Protein AF-A0A848FJ87-F1 (afdb_monomer)

Mean predicted aligned error: 15.86 Å

pLDDT: mean 72.57, std 18.64, range [29.42, 95.0]

Structure (mmCIF, N/CA/C/O backbone):
data_AF-A0A848FJ87-F1
#
_entry.id   AF-A0A848FJ87-F1
#
loop_
_atom_site.group_PDB
_atom_site.id
_atom_site.type_symbol
_atom_site.label_atom_id
_atom_site.label_alt_id
_atom_site.label_comp_id
_atom_site.label_asym_id
_atom_site.label_entity_id
_atom_site.label_seq_id
_atom_site.pdbx_PDB_ins_code
_atom_site.Cartn_x
_atom_site.Cartn_y
_atom_site.Cartn_z
_atom_site.occupancy
_atom_site.B_iso_or_equiv
_atom_site.auth_seq_id
_atom_site.auth_comp_id
_atom_site.auth_asym_id
_atom_site.auth_atom_id
_atom_site.pdbx_PDB_model_num
ATOM 1 N N . MET A 1 1 ? -5.715 -26.876 -47.638 1.00 34.56 1 MET A N 1
ATOM 2 C CA . MET A 1 1 ? -4.625 -25.941 -47.987 1.00 34.56 1 MET A CA 1
ATOM 3 C C . MET A 1 1 ? -3.988 -25.550 -46.667 1.00 34.56 1 MET A C 1
ATOM 5 O O . MET A 1 1 ? -4.497 -24.682 -45.976 1.00 34.56 1 MET A O 1
ATOM 9 N N . GLU A 1 2 ? -3.011 -26.343 -46.241 1.00 29.42 2 GLU A N 1
ATOM 10 C CA . GLU A 1 2 ? -2.439 -26.348 -44.893 1.00 29.42 2 GLU A CA 1
ATOM 11 C C . GLU A 1 2 ? -0.991 -25.870 -45.025 1.00 29.42 2 GLU A C 1
ATOM 13 O O . GLU A 1 2 ? -0.183 -26.520 -45.686 1.00 29.42 2 GLU A O 1
ATOM 18 N N . PHE A 1 3 ? -0.690 -24.683 -44.500 1.00 34.97 3 PHE A N 1
ATOM 19 C CA . PHE A 1 3 ? 0.667 -24.145 -44.460 1.00 34.97 3 PHE A CA 1
ATOM 20 C C . PHE A 1 3 ? 1.284 -24.487 -43.104 1.00 34.97 3 PHE A C 1
ATOM 22 O O . PHE A 1 3 ? 0.957 -23.884 -42.085 1.00 34.97 3 PHE A O 1
ATOM 29 N N . ALA A 1 4 ? 2.178 -25.471 -43.111 1.00 39.09 4 ALA A N 1
ATOM 30 C CA . ALA A 1 4 ? 3.083 -25.763 -42.011 1.00 39.09 4 ALA A CA 1
ATOM 31 C C . ALA A 1 4 ? 4.218 -24.722 -41.955 1.00 39.09 4 ALA A C 1
ATOM 33 O O . ALA A 1 4 ? 4.768 -24.380 -43.004 1.00 39.09 4 ALA A O 1
ATOM 34 N N . PRO A 1 5 ? 4.682 -24.300 -40.767 1.00 42.28 5 PRO A N 1
ATOM 35 C CA . PRO A 1 5 ? 5.993 -23.695 -40.615 1.00 42.28 5 PRO A CA 1
ATOM 36 C C . PRO A 1 5 ? 6.969 -24.744 -40.058 1.00 42.28 5 PRO A C 1
ATOM 38 O O . PRO A 1 5 ? 7.101 -24.923 -38.851 1.00 42.28 5 PRO A O 1
ATOM 41 N N . GLN A 1 6 ? 7.682 -25.443 -40.947 1.00 49.50 6 GLN A N 1
ATOM 42 C CA . GLN A 1 6 ? 8.784 -26.362 -40.599 1.00 49.50 6 GLN A CA 1
ATOM 43 C C . GLN A 1 6 ? 10.121 -25.641 -40.321 1.00 49.50 6 GLN A C 1
ATOM 45 O O . GLN A 1 6 ? 11.197 -26.223 -40.438 1.00 49.50 6 GLN A O 1
ATOM 50 N N . THR A 1 7 ? 10.094 -24.371 -39.923 1.00 52.00 7 THR A N 1
ATOM 51 C CA . THR A 1 7 ? 11.304 -23.535 -39.821 1.00 52.00 7 THR A CA 1
ATOM 52 C C . THR A 1 7 ? 11.696 -23.189 -38.385 1.00 52.00 7 THR A C 1
ATOM 54 O O . THR A 1 7 ? 12.278 -22.141 -38.144 1.00 52.00 7 THR A O 1
ATOM 57 N N . SER A 1 8 ? 11.417 -24.067 -37.414 1.00 46.59 8 SER A N 1
ATOM 58 C CA . SER A 1 8 ? 11.848 -23.863 -36.016 1.00 46.59 8 SER A CA 1
ATOM 59 C C . SER A 1 8 ? 12.844 -24.909 -35.497 1.00 46.59 8 SER A C 1
ATOM 61 O O . SER A 1 8 ? 13.445 -24.708 -34.444 1.00 46.59 8 SER A O 1
ATOM 63 N N . ALA A 1 9 ? 13.074 -26.009 -36.220 1.00 43.69 9 ALA A N 1
ATOM 64 C CA . ALA A 1 9 ? 13.916 -27.106 -35.729 1.00 43.69 9 ALA A CA 1
ATOM 65 C C . ALA A 1 9 ? 15.425 -26.906 -35.979 1.00 43.69 9 ALA A C 1
ATOM 67 O O . ALA A 1 9 ? 16.248 -27.527 -35.309 1.00 43.69 9 ALA A O 1
ATOM 68 N N . ALA A 1 10 ? 15.805 -26.036 -36.922 1.00 42.28 10 ALA A N 1
ATOM 69 C CA . ALA A 1 10 ? 17.211 -25.789 -37.253 1.00 42.28 10 ALA A CA 1
ATOM 70 C C . ALA A 1 10 ? 17.876 -24.741 -36.340 1.00 42.28 10 ALA A C 1
ATOM 72 O O . ALA A 1 10 ? 19.083 -24.803 -36.131 1.00 42.28 10 ALA A O 1
ATOM 73 N N . TYR A 1 11 ? 17.103 -23.826 -35.742 1.00 42.16 11 TYR A N 1
ATOM 74 C CA . TYR A 1 11 ? 17.640 -22.810 -34.826 1.00 42.16 11 TYR A CA 1
ATOM 75 C C . TYR A 1 11 ? 17.946 -23.383 -33.430 1.00 42.16 11 TYR A C 1
ATOM 77 O O . TYR A 1 11 ? 18.907 -22.985 -32.781 1.00 42.16 11 TYR A O 1
ATOM 85 N N . ALA A 1 12 ? 17.183 -24.389 -32.991 1.00 42.12 12 ALA A N 1
ATOM 86 C CA . ALA A 1 12 ? 17.311 -24.973 -31.655 1.00 42.12 12 ALA A CA 1
ATOM 87 C C . ALA A 1 12 ? 18.534 -25.896 -31.476 1.00 42.12 12 ALA A C 1
ATOM 89 O O . ALA A 1 12 ? 18.942 -26.169 -30.351 1.00 42.12 12 ALA A O 1
ATOM 90 N N . ARG A 1 13 ? 19.153 -26.377 -32.564 1.00 42.00 13 ARG A N 1
ATOM 91 C CA . ARG A 1 13 ? 20.225 -27.388 -32.488 1.00 42.00 13 ARG A CA 1
ATOM 92 C C . ARG A 1 13 ? 21.635 -26.803 -32.290 1.00 42.00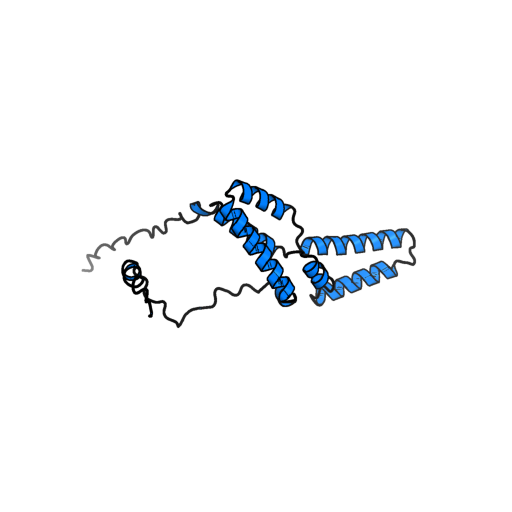 13 ARG A C 1
ATOM 94 O O . ARG A 1 13 ? 22.570 -27.560 -32.066 1.00 42.00 13 ARG A O 1
ATOM 101 N N . GLY A 1 14 ? 21.794 -25.477 -32.345 1.00 40.28 14 GLY A N 1
ATOM 102 C CA . GLY A 1 14 ? 23.080 -24.795 -32.128 1.00 40.28 14 GLY A CA 1
ATOM 103 C C . GLY A 1 14 ? 23.379 -24.406 -30.674 1.00 40.28 14 GLY A C 1
ATOM 104 O O . GLY A 1 14 ? 24.487 -23.970 -30.388 1.00 40.28 14 GLY A O 1
ATOM 105 N N . ILE A 1 15 ? 22.412 -24.551 -29.761 1.00 49.88 15 ILE A N 1
ATOM 106 C CA . ILE A 1 15 ? 22.464 -23.985 -28.398 1.00 49.88 15 ILE A CA 1
ATOM 107 C C . ILE A 1 15 ? 22.497 -25.027 -27.272 1.00 49.88 15 ILE A C 1
ATOM 109 O O . ILE A 1 15 ? 22.322 -24.666 -26.116 1.00 49.88 15 ILE A O 1
ATOM 113 N N . GLY A 1 16 ? 22.746 -26.307 -27.575 1.00 41.34 16 GLY A N 1
ATOM 114 C CA . GLY A 1 16 ? 23.029 -27.318 -26.543 1.00 41.34 16 GLY A CA 1
ATOM 115 C C . GLY A 1 16 ? 21.958 -27.467 -25.453 1.00 41.34 16 GLY A C 1
ATOM 116 O O . GLY A 1 16 ? 22.274 -27.893 -24.347 1.00 41.34 16 GLY A O 1
ATOM 117 N N . LEU A 1 17 ? 20.703 -27.108 -25.735 1.00 40.97 17 LEU A N 1
ATOM 118 C CA . LEU A 1 17 ? 19.589 -27.338 -24.824 1.00 40.97 17 LEU A CA 1
ATOM 119 C C . LEU A 1 17 ? 19.108 -28.774 -25.028 1.00 40.97 17 LEU A C 1
ATOM 121 O O . LEU A 1 17 ? 18.279 -29.046 -25.898 1.00 40.97 17 LEU A O 1
ATOM 125 N N . GLU A 1 18 ? 19.664 -29.701 -24.249 1.00 39.97 18 GLU A N 1
ATOM 126 C CA . GLU A 1 18 ? 18.996 -30.978 -24.018 1.00 39.97 18 GLU A CA 1
ATOM 127 C C . GLU A 1 18 ? 17.579 -30.703 -23.499 1.00 39.97 18 GLU A C 1
ATOM 129 O O . GLU A 1 18 ? 17.367 -29.834 -22.648 1.00 39.97 18 GLU A O 1
ATOM 134 N N . ALA A 1 19 ? 16.597 -31.415 -24.055 1.00 46.34 19 ALA A N 1
ATOM 135 C CA . ALA A 1 19 ? 15.215 -31.335 -23.607 1.00 46.34 19 ALA A CA 1
ATOM 136 C C . ALA A 1 19 ? 15.168 -31.604 -22.089 1.00 46.34 19 ALA A C 1
ATOM 138 O O . ALA A 1 19 ? 15.719 -32.619 -21.649 1.0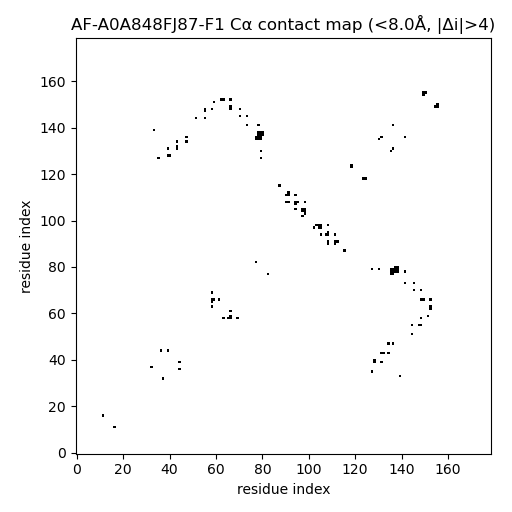0 46.34 19 ALA A O 1
ATOM 139 N N . PRO A 1 20 ? 14.554 -30.727 -21.272 1.00 43.00 20 PRO A N 1
ATOM 140 C CA . PRO A 1 20 ? 14.558 -30.923 -19.837 1.00 43.00 20 PRO A CA 1
ATOM 141 C C . PRO A 1 20 ? 13.761 -32.182 -19.503 1.00 43.00 20 PRO A C 1
ATOM 143 O O . PRO A 1 20 ? 12.586 -32.300 -19.846 1.00 43.00 20 PRO A O 1
ATOM 146 N N . ASN A 1 21 ? 14.432 -33.116 -18.832 1.00 40.22 21 ASN A N 1
ATOM 147 C CA . ASN A 1 21 ? 13.856 -34.308 -18.231 1.00 40.22 21 ASN A CA 1
ATOM 148 C C . ASN A 1 21 ? 12.598 -33.935 -17.421 1.00 40.22 21 ASN A C 1
ATOM 150 O O . ASN A 1 21 ? 12.671 -33.125 -16.495 1.00 40.22 21 ASN A O 1
ATOM 154 N N . GLU A 1 22 ? 11.449 -34.533 -17.747 1.00 46.59 22 GLU A N 1
ATOM 155 C CA . GLU A 1 22 ? 10.141 -34.252 -17.123 1.00 46.59 22 GLU A CA 1
ATOM 156 C C . GLU A 1 22 ? 10.030 -34.734 -15.660 1.00 46.59 22 GLU A C 1
ATOM 158 O O . GLU A 1 22 ? 8.968 -34.687 -15.041 1.00 46.59 22 GLU A O 1
ATOM 163 N N . GLN A 1 23 ? 11.134 -35.180 -15.066 1.00 43.19 23 GLN A N 1
ATOM 164 C CA . GLN A 1 23 ? 11.213 -35.682 -13.700 1.00 43.19 23 GLN A CA 1
ATOM 165 C C . GLN A 1 23 ? 12.166 -34.794 -12.903 1.00 43.19 23 GLN A C 1
ATOM 167 O O . GLN A 1 23 ? 13.341 -35.101 -12.726 1.00 43.19 23 GLN A O 1
ATOM 172 N N . GLY A 1 24 ? 11.655 -33.647 -12.455 1.00 36.44 24 GLY A N 1
ATOM 173 C CA . GLY A 1 24 ? 12.452 -32.706 -11.667 1.00 36.44 24 GLY A CA 1
ATOM 174 C C . GLY A 1 24 ? 11.991 -31.255 -11.671 1.00 36.44 24 GLY A C 1
ATOM 175 O O . GLY A 1 24 ? 12.713 -30.410 -11.147 1.00 36.44 24 GLY A O 1
ATOM 176 N N . VAL A 1 25 ? 10.799 -30.934 -12.193 1.00 41.53 25 VAL A N 1
ATOM 177 C CA . VAL A 1 25 ? 10.161 -29.649 -11.874 1.00 41.53 25 VAL A CA 1
ATOM 178 C C . VAL A 1 25 ? 9.700 -29.721 -10.420 1.00 41.53 25 VAL A C 1
ATOM 180 O O . VAL A 1 25 ? 8.530 -29.937 -10.114 1.00 41.53 25 VAL A O 1
ATOM 183 N N . HIS A 1 26 ? 10.646 -29.555 -9.494 1.00 39.16 26 HIS A N 1
ATOM 184 C CA . HIS A 1 26 ? 10.318 -28.999 -8.196 1.00 39.16 26 HIS A CA 1
ATOM 185 C C . HIS A 1 26 ? 9.606 -27.685 -8.506 1.00 39.16 26 HIS A C 1
ATOM 187 O O . HIS A 1 26 ? 10.234 -26.818 -9.123 1.00 39.16 26 HIS A O 1
ATOM 193 N N . PRO A 1 27 ? 8.304 -27.542 -8.189 1.00 42.16 27 PRO A N 1
ATOM 194 C CA . PRO A 1 27 ? 7.602 -26.301 -8.447 1.00 42.16 27 PRO A CA 1
ATOM 195 C C . PRO A 1 27 ? 8.440 -25.216 -7.797 1.00 42.16 27 PRO A C 1
ATOM 197 O O . PRO A 1 27 ? 8.692 -25.289 -6.590 1.00 42.16 27 PRO A O 1
ATOM 200 N N . ALA A 1 28 ? 8.947 -24.298 -8.628 1.00 45.41 28 ALA A N 1
ATOM 201 C CA . ALA A 1 28 ? 9.673 -23.119 -8.202 1.00 45.41 28 ALA A CA 1
ATOM 202 C C . ALA A 1 28 ? 9.001 -22.634 -6.926 1.00 45.41 28 ALA A C 1
ATOM 204 O O . ALA A 1 28 ? 7.800 -22.360 -6.941 1.00 45.41 28 ALA A O 1
ATOM 205 N N . GLN A 1 29 ? 9.757 -22.736 -5.832 1.00 35.69 29 GLN A N 1
ATOM 206 C CA . GLN A 1 29 ? 9.334 -22.573 -4.452 1.00 35.69 29 GLN A CA 1
ATOM 207 C C . GLN A 1 29 ? 8.031 -21.784 -4.370 1.00 35.69 29 GLN A C 1
ATOM 209 O O . GLN A 1 29 ? 8.011 -20.582 -4.637 1.00 35.69 29 GLN A O 1
ATOM 214 N N . THR A 1 30 ? 6.928 -22.459 -4.039 1.00 39.84 30 THR A N 1
ATOM 215 C CA . THR A 1 30 ? 5.657 -21.804 -3.733 1.00 39.84 30 THR A CA 1
ATOM 216 C C . THR A 1 30 ? 5.837 -21.022 -2.435 1.00 39.84 30 THR A C 1
ATOM 218 O O . THR A 1 30 ? 5.364 -21.434 -1.375 1.00 39.84 30 THR A O 1
ATOM 221 N N . LEU A 1 31 ? 6.566 -19.905 -2.502 1.00 46.72 31 LEU A N 1
ATOM 222 C CA . LEU A 1 31 ? 6.586 -18.878 -1.479 1.00 46.72 31 LEU A CA 1
ATOM 223 C C . LEU A 1 31 ? 5.118 -18.584 -1.173 1.00 46.72 31 LEU A C 1
ATOM 225 O O . LEU A 1 31 ? 4.356 -18.347 -2.117 1.00 46.72 31 LEU A O 1
ATOM 229 N N . PRO A 1 32 ? 4.687 -18.698 0.097 1.00 44.50 32 PRO A N 1
ATOM 230 C CA . PRO A 1 32 ? 3.283 -18.803 0.441 1.00 44.50 32 PRO A CA 1
ATOM 231 C C . PRO A 1 32 ? 2.509 -17.682 -0.241 1.00 44.50 32 PRO A C 1
ATOM 233 O O . PRO A 1 32 ? 2.713 -16.508 0.082 1.00 44.50 32 PRO A O 1
ATOM 236 N N . LEU A 1 33 ? 1.674 -18.057 -1.222 1.00 51.75 33 LEU A N 1
ATOM 237 C CA . LEU A 1 33 ? 0.756 -17.145 -1.893 1.00 51.75 33 LEU A CA 1
ATOM 238 C C . LEU A 1 33 ? 0.073 -16.329 -0.805 1.00 51.75 33 LEU A C 1
ATOM 240 O O . LEU A 1 33 ? -0.600 -16.908 0.055 1.00 51.75 33 LEU A O 1
ATOM 244 N N . ASP A 1 34 ? 0.347 -15.028 -0.855 1.00 63.78 34 ASP A N 1
ATOM 245 C CA . ASP A 1 34 ? -0.190 -13.951 -0.036 1.00 63.78 34 ASP A CA 1
ATOM 246 C C . ASP A 1 34 ? -1.559 -14.357 0.538 1.00 63.78 34 ASP A C 1
ATOM 248 O O . ASP A 1 34 ? -2.508 -14.578 -0.221 1.00 63.78 34 ASP A O 1
ATOM 252 N N . ARG A 1 35 ? -1.654 -14.578 1.860 1.00 67.62 35 ARG A N 1
ATOM 253 C CA . ARG A 1 35 ? -2.874 -15.096 2.521 1.00 67.62 35 ARG A CA 1
ATOM 254 C C . ARG A 1 35 ? -4.099 -14.272 2.106 1.00 67.62 35 ARG A C 1
ATOM 256 O O . ARG A 1 35 ? -5.173 -14.823 1.878 1.00 67.62 35 ARG A O 1
ATOM 263 N N . THR A 1 36 ? -3.896 -12.975 1.901 1.00 71.00 36 THR A N 1
ATOM 264 C CA . THR A 1 36 ? -4.878 -12.019 1.389 1.00 71.00 36 THR A CA 1
ATOM 265 C C . THR A 1 36 ? -5.368 -12.364 -0.018 1.00 71.00 36 THR A C 1
ATOM 267 O O . THR A 1 36 ? -6.576 -12.355 -0.262 1.00 71.00 36 THR A O 1
ATOM 270 N N . ARG A 1 37 ? -4.477 -12.739 -0.948 1.00 76.81 37 ARG A N 1
ATOM 271 C CA . ARG A 1 37 ? -4.867 -13.169 -2.304 1.00 76.81 37 ARG A CA 1
ATOM 272 C C . ARG A 1 37 ? -5.743 -14.420 -2.277 1.00 76.81 37 ARG A C 1
ATOM 274 O O . ARG A 1 37 ? -6.706 -14.478 -3.033 1.00 76.81 37 ARG A O 1
ATOM 281 N N . ARG A 1 38 ? -5.473 -15.383 -1.383 1.00 72.81 38 ARG A N 1
ATOM 282 C CA . ARG A 1 38 ? -6.283 -16.617 -1.249 1.00 72.81 38 ARG A CA 1
ATOM 283 C C . ARG A 1 38 ? -7.723 -16.348 -0.812 1.00 72.81 38 ARG A C 1
ATOM 285 O O . ARG A 1 38 ? -8.616 -17.108 -1.170 1.00 72.81 38 ARG A O 1
ATOM 292 N N . HIS A 1 39 ? -7.938 -15.275 -0.053 1.00 72.56 39 HIS A N 1
ATOM 293 C CA . HIS A 1 39 ? -9.257 -14.851 0.421 1.00 72.56 39 HIS A CA 1
ATOM 294 C C . HIS A 1 39 ? -9.863 -13.703 -0.404 1.00 72.56 39 HIS A C 1
ATOM 296 O O . HIS A 1 39 ? -10.937 -13.206 -0.069 1.00 72.56 39 HIS A O 1
ATOM 302 N N . THR A 1 40 ? -9.208 -13.286 -1.491 1.00 78.69 40 THR A N 1
ATOM 303 C CA . THR A 1 40 ? -9.742 -12.286 -2.421 1.00 78.69 40 THR A CA 1
ATOM 304 C C . THR A 1 40 ? -10.570 -12.984 -3.503 1.00 78.69 40 THR A C 1
ATOM 306 O O . THR A 1 40 ? -10.181 -14.029 -4.022 1.00 78.69 40 THR A O 1
ATOM 309 N N . ALA A 1 41 ? -11.720 -12.410 -3.865 1.00 83.25 41 ALA A N 1
ATOM 310 C CA . ALA A 1 41 ? -12.532 -12.918 -4.968 1.00 83.25 41 ALA A CA 1
ATOM 311 C C . ALA A 1 41 ? -11.723 -12.938 -6.278 1.00 83.25 41 ALA A C 1
ATOM 313 O O . ALA A 1 41 ? -11.033 -11.967 -6.593 1.00 83.25 41 ALA A O 1
ATOM 314 N N . ARG A 1 42 ? -11.841 -14.022 -7.060 1.00 83.50 42 ARG A N 1
ATOM 315 C CA . ARG A 1 42 ? -11.053 -14.226 -8.292 1.00 83.50 42 ARG A CA 1
ATOM 316 C C . ARG A 1 42 ? -11.163 -13.065 -9.275 1.00 83.50 42 ARG A C 1
ATOM 318 O O . ARG A 1 42 ? -10.162 -12.684 -9.859 1.00 83.50 42 ARG A O 1
ATOM 325 N N . GLU A 1 43 ? -12.350 -12.483 -9.407 1.00 85.38 43 GLU A N 1
ATOM 326 C CA . GLU A 1 43 ? -12.583 -11.359 -10.318 1.00 85.38 43 GLU A CA 1
ATOM 327 C C . GLU A 1 43 ? -11.797 -10.103 -9.924 1.00 85.38 43 GLU A C 1
ATOM 329 O O . GLU A 1 43 ? -11.210 -9.437 -10.770 1.00 85.38 43 GLU A O 1
ATOM 334 N N . VAL A 1 44 ? -11.718 -9.810 -8.624 1.00 85.19 44 VAL A N 1
ATOM 335 C CA . VAL A 1 44 ? -10.935 -8.675 -8.116 1.00 85.19 44 VAL A CA 1
ATOM 336 C C . VAL A 1 44 ? -9.446 -8.917 -8.346 1.00 85.19 44 VAL A C 1
ATOM 338 O O . VAL A 1 44 ? -8.731 -8.013 -8.765 1.00 85.19 44 VAL A O 1
ATOM 341 N N . LEU A 1 45 ? -8.985 -10.146 -8.104 1.00 86.38 45 LEU A N 1
ATOM 342 C CA . LEU A 1 45 ? -7.594 -10.521 -8.342 1.00 86.38 45 LEU A CA 1
ATOM 343 C C . LEU A 1 45 ? -7.222 -10.401 -9.824 1.00 86.38 45 LEU A C 1
ATOM 345 O O . LEU A 1 45 ? -6.194 -9.813 -10.139 1.00 86.38 45 LEU A O 1
ATOM 349 N N . ARG A 1 46 ? -8.086 -10.904 -10.713 1.00 86.62 46 ARG A N 1
ATOM 350 C CA . ARG A 1 46 ? -7.916 -10.816 -12.165 1.00 86.62 46 ARG A CA 1
ATOM 351 C C . ARG A 1 46 ? -7.769 -9.367 -12.610 1.00 86.62 46 ARG A C 1
ATOM 353 O O . ARG A 1 46 ? -6.823 -9.053 -13.316 1.00 86.62 46 ARG A O 1
ATOM 360 N N . ARG A 1 47 ? -8.648 -8.486 -12.130 1.00 88.69 47 ARG A N 1
ATOM 361 C CA . ARG A 1 47 ? -8.602 -7.059 -12.458 1.00 88.69 47 ARG A CA 1
ATOM 362 C C . ARG A 1 47 ? -7.288 -6.403 -12.018 1.00 88.69 47 ARG A C 1
ATOM 364 O O . ARG A 1 47 ? -6.655 -5.724 -12.812 1.00 88.69 47 ARG A O 1
ATOM 371 N N . ILE A 1 48 ? -6.840 -6.671 -10.788 1.00 88.19 48 ILE A N 1
ATOM 372 C CA . ILE A 1 48 ? -5.560 -6.156 -10.267 1.00 88.19 48 ILE A CA 1
ATOM 373 C C . ILE A 1 48 ? -4.378 -6.653 -11.109 1.00 88.19 48 ILE A C 1
ATOM 375 O O . ILE A 1 48 ? -3.457 -5.886 -11.397 1.00 88.19 48 ILE A O 1
ATOM 379 N N . ASP A 1 49 ? -4.380 -7.931 -11.488 1.00 88.69 49 ASP A N 1
ATOM 380 C CA . ASP A 1 49 ? -3.315 -8.512 -12.305 1.00 88.69 49 ASP A CA 1
ATOM 381 C C . ASP A 1 49 ? -3.326 -7.926 -13.734 1.00 88.69 49 ASP A C 1
ATOM 383 O O . ASP A 1 49 ? -2.272 -7.532 -14.232 1.00 88.69 49 ASP A O 1
ATOM 387 N N . GLU A 1 50 ? -4.499 -7.776 -14.358 1.00 90.88 50 GLU A N 1
ATOM 388 C CA . GLU A 1 50 ? -4.672 -7.137 -15.675 1.00 90.88 50 GLU A CA 1
ATOM 389 C C . GLU A 1 50 ? -4.190 -5.679 -15.676 1.00 90.88 50 GLU A C 1
ATOM 391 O O . GLU A 1 50 ? -3.413 -5.285 -16.551 1.00 90.88 50 GLU A O 1
ATOM 396 N N . ASP A 1 51 ? -4.573 -4.900 -14.662 1.00 89.38 51 ASP A N 1
ATOM 397 C CA . ASP A 1 51 ? -4.140 -3.509 -14.500 1.00 89.38 51 ASP A CA 1
ATOM 398 C C . ASP A 1 51 ? -2.612 -3.418 -14.350 1.00 89.38 51 ASP A C 1
ATOM 400 O O . ASP A 1 51 ? -1.967 -2.553 -14.952 1.00 89.38 51 ASP A O 1
ATOM 404 N N . THR A 1 52 ? -2.016 -4.353 -13.600 1.00 90.44 52 THR A N 1
ATOM 405 C CA . THR A 1 52 ? -0.560 -4.430 -13.401 1.00 90.44 52 THR A CA 1
ATOM 406 C C . THR A 1 52 ? 0.164 -4.733 -14.713 1.00 90.44 52 THR A C 1
ATOM 408 O O . THR A 1 52 ? 1.129 -4.053 -15.058 1.00 90.44 52 THR A O 1
ATOM 411 N N . VAL A 1 53 ? -0.301 -5.727 -15.475 1.00 92.12 53 VAL A N 1
ATOM 412 C CA . VAL A 1 53 ? 0.311 -6.100 -16.762 1.00 92.12 53 VAL A CA 1
ATOM 413 C C . VAL A 1 53 ? 0.185 -4.963 -17.775 1.00 92.12 53 VAL A C 1
ATOM 415 O O . VAL A 1 53 ? 1.157 -4.633 -18.453 1.00 92.12 53 VAL A O 1
ATOM 418 N N . SER A 1 54 ? -0.981 -4.317 -17.843 1.00 92.56 54 SER A N 1
ATOM 419 C CA . SER A 1 54 ? -1.201 -3.173 -18.730 1.00 92.56 54 SER A CA 1
ATOM 420 C C . SER A 1 54 ? -0.295 -1.989 -18.372 1.00 92.56 54 SER A C 1
ATOM 422 O O . SER A 1 54 ? 0.279 -1.361 -19.261 1.00 92.56 54 SER A O 1
ATOM 424 N N . SER A 1 55 ? -0.118 -1.707 -17.076 1.00 91.25 55 SER A N 1
ATOM 425 C CA . SER A 1 55 ? 0.825 -0.696 -16.578 1.00 91.25 55 SER A CA 1
ATOM 426 C C . SER A 1 55 ? 2.254 -0.975 -17.052 1.00 91.25 55 SER A C 1
ATOM 428 O O . SER A 1 55 ? 2.885 -0.107 -17.658 1.00 91.25 55 SER A O 1
ATOM 430 N N . LEU A 1 56 ? 2.732 -2.209 -16.866 1.00 93.12 56 LEU A N 1
ATOM 431 C CA . LEU A 1 56 ? 4.075 -2.622 -17.278 1.00 93.12 56 LEU A CA 1
ATOM 432 C C . LEU A 1 56 ? 4.291 -2.486 -18.789 1.00 93.12 56 LEU A C 1
ATOM 434 O O . LEU A 1 56 ? 5.315 -1.941 -19.197 1.00 93.12 56 LEU A O 1
ATOM 438 N N . ALA A 1 57 ? 3.332 -2.930 -19.608 1.00 92.50 57 ALA A N 1
ATOM 439 C CA . ALA A 1 57 ? 3.418 -2.828 -21.065 1.00 92.50 57 ALA A CA 1
ATOM 440 C C . ALA A 1 57 ? 3.530 -1.365 -21.525 1.00 92.50 57 ALA A C 1
ATOM 442 O O . ALA A 1 57 ? 4.450 -1.017 -22.263 1.00 92.50 57 ALA A O 1
ATOM 443 N N . ARG A 1 58 ? 2.668 -0.479 -21.000 1.00 92.81 58 ARG A N 1
ATOM 444 C CA . ARG A 1 58 ? 2.723 0.960 -21.315 1.00 92.81 58 ARG A CA 1
ATOM 445 C C . ARG A 1 58 ? 4.053 1.592 -20.908 1.00 92.81 58 ARG A C 1
ATOM 447 O O . ARG A 1 58 ? 4.599 2.401 -21.651 1.00 92.81 58 ARG A O 1
ATOM 454 N N . CYS A 1 59 ? 4.581 1.247 -19.733 1.00 93.25 59 CYS A N 1
ATOM 455 C CA . CYS A 1 59 ? 5.864 1.777 -19.274 1.00 93.25 59 CYS A CA 1
ATOM 456 C C . CYS A 1 59 ? 7.045 1.248 -20.099 1.00 93.25 59 CYS A C 1
ATOM 458 O O . CYS A 1 59 ? 7.978 2.007 -20.355 1.00 93.25 59 CYS A O 1
ATOM 460 N N . ALA A 1 60 ? 7.006 -0.016 -20.532 1.00 91.38 60 ALA A N 1
ATOM 461 C CA . ALA A 1 60 ? 8.028 -0.594 -21.402 1.00 91.38 60 ALA A CA 1
ATOM 462 C C . ALA A 1 60 ? 8.079 0.114 -22.767 1.00 91.38 60 ALA A C 1
ATOM 464 O O . ALA A 1 60 ? 9.163 0.435 -23.246 1.00 91.38 60 ALA A O 1
ATOM 465 N N . GLU A 1 61 ? 6.918 0.416 -23.355 1.00 93.38 61 GLU A N 1
ATOM 466 C CA . GLU A 1 61 ? 6.811 1.140 -24.629 1.00 93.38 61 GLU A CA 1
ATOM 467 C C . GLU A 1 61 ? 7.227 2.615 -24.510 1.00 93.38 61 GLU A C 1
ATOM 469 O O . GLU A 1 61 ? 7.903 3.147 -25.388 1.00 93.38 61 GLU A O 1
ATOM 474 N N . ALA A 1 62 ? 6.850 3.283 -23.415 1.00 92.94 62 ALA A N 1
ATOM 475 C CA . ALA A 1 62 ? 7.124 4.706 -23.200 1.00 92.94 62 ALA A CA 1
ATOM 476 C C . ALA A 1 62 ? 8.555 5.008 -22.699 1.00 92.94 62 ALA A C 1
ATOM 478 O O . ALA A 1 62 ? 8.987 6.163 -22.705 1.00 92.94 62 ALA A O 1
ATOM 479 N N . GLY A 1 63 ? 9.301 3.988 -22.267 1.00 92.19 63 GLY A N 1
ATOM 480 C CA . GLY A 1 63 ? 10.723 4.080 -21.943 1.00 92.19 63 GLY A CA 1
ATOM 481 C C . GLY A 1 63 ? 11.071 4.538 -20.511 1.00 92.19 63 GLY A C 1
ATOM 482 O O . GLY A 1 63 ? 10.206 4.677 -19.639 1.00 92.19 63 GLY A O 1
ATOM 483 N N . PRO A 1 64 ? 12.370 4.787 -20.228 1.00 91.94 64 PRO A N 1
ATOM 484 C CA . PRO A 1 64 ? 12.900 4.927 -18.861 1.00 91.94 64 PRO A CA 1
ATOM 485 C C . PRO A 1 64 ? 12.318 6.080 -18.031 1.00 91.94 64 PRO A C 1
ATOM 487 O O . PRO A 1 64 ? 12.217 5.980 -16.802 1.00 91.94 64 PRO A O 1
ATOM 490 N N . ALA A 1 65 ? 11.926 7.178 -18.682 1.00 92.50 65 ALA A N 1
ATOM 491 C CA . ALA A 1 65 ? 11.307 8.321 -18.013 1.00 92.50 65 ALA A CA 1
ATOM 492 C C . ALA A 1 65 ? 9.912 7.965 -17.473 1.00 92.50 65 ALA A C 1
ATOM 494 O O . ALA A 1 65 ? 9.603 8.268 -16.320 1.00 92.50 65 ALA A O 1
ATOM 495 N N . ALA A 1 66 ? 9.107 7.248 -18.266 1.00 93.31 66 ALA A N 1
ATOM 496 C CA . ALA A 1 66 ? 7.792 6.768 -17.851 1.00 93.31 66 ALA A CA 1
ATOM 497 C C . ALA A 1 66 ? 7.899 5.743 -16.715 1.00 93.31 66 ALA A C 1
ATOM 499 O O . ALA A 1 66 ? 7.144 5.815 -15.746 1.00 93.31 66 ALA A O 1
ATOM 500 N N . ILE A 1 67 ? 8.890 4.846 -16.783 1.00 93.12 67 ILE A N 1
ATOM 501 C CA . ILE A 1 67 ? 9.189 3.905 -15.695 1.00 93.12 67 ILE A CA 1
ATOM 502 C C . ILE A 1 67 ? 9.521 4.655 -14.396 1.00 93.12 67 ILE A C 1
ATOM 504 O O . ILE A 1 67 ? 9.013 4.313 -13.330 1.00 93.12 67 ILE A O 1
ATOM 508 N N . THR A 1 68 ? 10.344 5.701 -14.471 1.00 93.56 68 THR A N 1
ATOM 509 C CA . THR A 1 68 ? 10.743 6.485 -13.291 1.00 93.56 68 THR A CA 1
ATOM 510 C C . THR A 1 68 ? 9.565 7.246 -12.682 1.00 93.56 68 THR A C 1
ATOM 512 O O . THR A 1 68 ? 9.415 7.254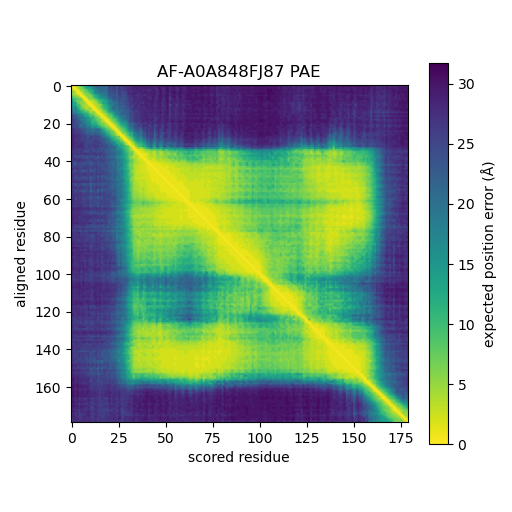 -11.461 1.00 93.56 68 THR A O 1
ATOM 515 N N . ALA A 1 69 ? 8.693 7.827 -13.511 1.00 94.62 69 ALA A N 1
ATOM 516 C CA . ALA A 1 69 ? 7.460 8.456 -13.042 1.00 94.62 69 ALA A CA 1
ATOM 517 C C . ALA A 1 69 ? 6.551 7.443 -12.330 1.00 94.62 69 ALA A C 1
ATOM 519 O O . ALA A 1 69 ? 6.128 7.687 -11.199 1.00 94.62 69 ALA A O 1
ATOM 520 N N . ARG A 1 70 ? 6.340 6.270 -12.942 1.00 95.00 70 ARG A N 1
ATOM 521 C CA . ARG A 1 70 ? 5.520 5.199 -12.369 1.00 95.00 70 ARG A CA 1
ATOM 522 C C . ARG A 1 70 ? 6.085 4.685 -11.045 1.00 95.00 70 ARG A C 1
ATOM 524 O O . ARG A 1 70 ? 5.332 4.510 -10.096 1.00 95.00 70 ARG A O 1
ATOM 531 N N . LEU A 1 71 ? 7.403 4.515 -10.925 1.00 94.00 71 LEU A N 1
ATOM 532 C CA . LEU A 1 71 ? 8.040 4.150 -9.653 1.00 94.00 71 LEU A CA 1
ATOM 533 C C . LEU A 1 71 ? 7.725 5.157 -8.533 1.00 94.00 71 LEU A C 1
ATOM 535 O O . LEU A 1 71 ? 7.450 4.737 -7.410 1.00 94.00 71 LEU A O 1
ATOM 539 N N . GLY A 1 72 ? 7.696 6.456 -8.852 1.00 94.31 72 GLY A N 1
ATOM 540 C CA . GLY A 1 72 ? 7.301 7.505 -7.909 1.00 94.31 72 GLY A CA 1
ATOM 541 C C . GLY A 1 72 ? 5.800 7.538 -7.592 1.00 94.31 72 GLY A C 1
ATOM 542 O O . GLY A 1 72 ? 5.408 8.033 -6.535 1.00 94.31 72 GLY A O 1
ATOM 543 N N . GLU A 1 73 ? 4.938 7.024 -8.472 1.00 93.56 73 GLU A N 1
ATOM 544 C CA . GLU A 1 73 ? 3.526 6.770 -8.147 1.00 93.56 73 GLU A CA 1
ATOM 545 C C . GLU A 1 73 ? 3.399 5.603 -7.167 1.00 93.56 73 GLU A C 1
ATOM 547 O O . GLU A 1 73 ? 2.705 5.740 -6.161 1.00 93.56 73 GLU A O 1
ATOM 552 N N . LEU A 1 74 ? 4.129 4.503 -7.401 1.00 92.62 74 LEU A N 1
ATOM 553 C CA . LEU A 1 74 ? 4.152 3.341 -6.504 1.00 92.62 74 LEU A CA 1
ATOM 554 C C . LEU A 1 74 ? 4.627 3.703 -5.088 1.00 92.62 74 LEU A C 1
ATOM 556 O O . LEU A 1 74 ? 4.182 3.092 -4.126 1.00 92.62 74 LEU A O 1
ATOM 560 N N . ASP A 1 75 ? 5.511 4.693 -4.939 1.00 89.44 75 ASP A N 1
ATOM 561 C CA . ASP A 1 75 ? 5.959 5.181 -3.623 1.00 89.44 75 ASP A CA 1
ATOM 562 C C . ASP A 1 75 ? 4.871 5.921 -2.834 1.00 89.44 75 ASP A C 1
ATOM 564 O O . ASP A 1 75 ? 4.958 6.036 -1.611 1.00 89.44 75 ASP A O 1
ATOM 568 N N . ARG A 1 76 ? 3.854 6.440 -3.527 1.00 90.19 76 ARG A N 1
ATOM 569 C CA . ARG A 1 76 ? 2.714 7.144 -2.924 1.00 90.19 76 ARG A CA 1
ATOM 570 C C . ARG A 1 76 ? 1.469 6.272 -2.831 1.00 90.19 76 ARG A C 1
ATOM 572 O O . ARG A 1 76 ? 0.507 6.665 -2.172 1.00 90.19 76 ARG A O 1
ATOM 579 N N . GLU A 1 77 ? 1.465 5.129 -3.508 1.00 91.25 77 GLU A N 1
ATOM 580 C CA . GLU A 1 77 ? 0.365 4.179 -3.471 1.00 91.25 77 GLU A CA 1
ATOM 581 C C . GLU A 1 77 ? 0.241 3.595 -2.062 1.00 91.25 77 GLU A C 1
ATOM 583 O O . GLU A 1 77 ? 1.221 3.195 -1.433 1.00 91.25 77 GLU A O 1
ATOM 588 N N . TRP A 1 78 ? -0.982 3.584 -1.541 1.00 87.75 78 TRP A N 1
ATOM 589 C CA . TRP A 1 78 ? -1.251 3.024 -0.226 1.00 87.75 78 TRP A CA 1
ATOM 590 C C . TRP A 1 78 ? -1.431 1.520 -0.351 1.00 87.75 78 TRP A C 1
ATOM 592 O O . TRP A 1 78 ? -2.344 1.048 -1.031 1.00 87.75 78 TRP A O 1
ATOM 602 N N . ASP A 1 79 ? -0.574 0.770 0.332 1.00 88.38 79 ASP A N 1
ATOM 603 C CA . ASP A 1 79 ? -0.758 -0.660 0.494 1.00 88.38 79 ASP A CA 1
ATOM 604 C C . ASP A 1 79 ? -1.790 -0.975 1.587 1.00 88.38 79 ASP A C 1
ATOM 606 O O . ASP A 1 79 ? -2.176 -0.143 2.415 1.00 88.38 79 ASP A O 1
ATOM 610 N N . THR A 1 80 ? -2.255 -2.220 1.574 1.00 85.06 80 THR A N 1
ATOM 611 C CA . THR A 1 80 ? -3.304 -2.667 2.491 1.00 85.06 80 THR A CA 1
ATOM 612 C C . THR A 1 80 ? -2.873 -2.655 3.962 1.00 85.06 80 THR A C 1
ATOM 614 O O . THR A 1 80 ? -3.722 -2.427 4.823 1.00 85.06 80 THR A O 1
ATOM 617 N N . ASP A 1 81 ? -1.588 -2.852 4.264 1.00 83.06 81 ASP A N 1
ATOM 618 C CA . ASP A 1 81 ? -1.097 -2.886 5.644 1.00 83.06 81 ASP A CA 1
ATOM 619 C C . ASP A 1 81 ? -1.128 -1.471 6.248 1.00 83.06 81 ASP A C 1
ATOM 621 O O . ASP A 1 81 ? -1.570 -1.289 7.382 1.00 83.06 81 ASP A O 1
ATOM 625 N N . ARG A 1 82 ? -0.787 -0.442 5.458 1.00 83.50 82 ARG A N 1
ATOM 626 C CA . ARG A 1 82 ? -0.862 0.967 5.893 1.00 83.50 82 ARG A CA 1
ATOM 627 C C . ARG A 1 82 ? -2.284 1.465 6.116 1.00 83.50 82 ARG A C 1
ATOM 629 O O . ARG A 1 82 ? -2.535 2.198 7.071 1.00 83.50 82 ARG A O 1
ATOM 636 N N . VAL A 1 83 ? -3.228 1.070 5.259 1.00 85.06 83 VAL A N 1
ATOM 637 C CA . VAL A 1 83 ? -4.656 1.394 5.458 1.00 85.06 83 VAL A CA 1
ATOM 638 C C . VAL A 1 83 ? -5.163 0.787 6.767 1.00 85.06 83 VAL A C 1
ATOM 640 O O . VAL A 1 83 ? -5.941 1.409 7.489 1.00 85.06 83 VAL A O 1
ATOM 643 N N . LEU A 1 84 ? -4.699 -0.418 7.083 1.00 81.88 84 LEU A N 1
ATOM 644 C CA . LEU A 1 84 ? -5.118 -1.152 8.264 1.00 81.88 84 LEU A CA 1
ATOM 645 C C . LEU A 1 84 ? -4.541 -0.584 9.560 1.00 81.88 84 LEU A C 1
ATOM 647 O O . LEU A 1 84 ? -5.252 -0.468 10.554 1.00 81.88 84 LEU A O 1
ATOM 651 N N . GLU A 1 85 ? -3.275 -0.178 9.540 1.00 82.88 85 GLU A N 1
ATOM 652 C CA . GLU A 1 85 ? -2.657 0.530 10.659 1.00 82.88 85 GLU A CA 1
ATOM 653 C C . GLU A 1 85 ? -3.373 1.859 10.941 1.00 82.88 85 GLU A C 1
ATOM 655 O O . GLU A 1 85 ? -3.679 2.173 12.094 1.00 82.88 85 GLU A O 1
ATOM 660 N N . LEU A 1 86 ? -3.709 2.613 9.886 1.00 85.81 86 LEU A N 1
ATOM 661 C CA . LEU A 1 86 ? -4.442 3.871 10.016 1.00 85.81 86 LEU A CA 1
ATOM 662 C C . LEU A 1 86 ? -5.833 3.663 10.621 1.00 85.81 86 LEU A C 1
ATOM 664 O O . LEU A 1 86 ? -6.262 4.465 11.453 1.00 85.81 86 LEU A O 1
ATOM 668 N N . GLU A 1 87 ? -6.540 2.608 10.221 1.00 84.25 87 GLU A N 1
ATOM 669 C CA . GLU A 1 87 ? -7.853 2.274 10.772 1.00 84.25 87 GLU A CA 1
ATOM 670 C C . GLU A 1 87 ? -7.770 1.976 12.274 1.00 84.25 87 GLU A C 1
ATOM 672 O O . GLU A 1 87 ? -8.487 2.605 13.060 1.00 84.25 87 GLU A O 1
ATOM 677 N N . ALA A 1 88 ? -6.817 1.134 12.683 1.00 81.50 88 ALA A N 1
ATOM 678 C CA . ALA A 1 88 ? -6.614 0.786 14.084 1.00 81.50 88 ALA A CA 1
ATOM 679 C C . ALA A 1 88 ? -6.235 2.017 14.927 1.00 81.50 88 ALA A C 1
ATOM 681 O O . ALA A 1 88 ? -6.803 2.244 16.000 1.00 81.50 88 ALA A O 1
ATOM 682 N N . ALA A 1 89 ? -5.320 2.854 14.425 1.00 85.12 89 ALA A N 1
ATOM 683 C CA . ALA A 1 89 ? -4.924 4.095 15.086 1.00 85.12 89 ALA A CA 1
ATOM 684 C C . ALA A 1 89 ? -6.101 5.080 15.204 1.00 85.12 89 ALA A C 1
ATOM 686 O O . ALA A 1 89 ? -6.313 5.666 16.267 1.00 85.12 89 ALA A O 1
ATOM 687 N N . SER A 1 90 ? -6.907 5.220 14.147 1.00 84.50 90 SER A N 1
ATOM 688 C CA . SER A 1 90 ? -8.088 6.094 14.133 1.00 84.50 90 SER A CA 1
ATOM 689 C C . SER A 1 90 ? -9.140 5.638 15.141 1.00 84.50 90 SER A C 1
ATOM 691 O O . SER A 1 90 ? -9.676 6.455 15.889 1.00 84.50 90 SER A O 1
ATOM 693 N N . MET A 1 91 ? -9.410 4.332 15.206 1.00 81.19 91 MET A N 1
ATOM 694 C CA . MET A 1 91 ? -10.328 3.753 16.186 1.00 81.19 91 MET A CA 1
ATOM 695 C C . MET A 1 91 ? -9.830 3.933 17.624 1.00 81.19 91 MET A C 1
ATOM 697 O O . MET A 1 91 ? -10.616 4.289 18.505 1.00 81.19 91 MET A O 1
ATOM 701 N N . GLY A 1 92 ? -8.528 3.746 17.864 1.00 81.81 92 GLY A N 1
ATOM 702 C CA . GLY A 1 92 ? -7.905 4.002 19.162 1.00 81.81 92 GLY A CA 1
ATOM 703 C C . GLY A 1 92 ? -8.031 5.467 19.591 1.00 81.81 92 GLY A C 1
ATOM 704 O O . GLY A 1 92 ? -8.509 5.749 20.691 1.00 81.81 92 GLY A O 1
ATOM 705 N N . LEU A 1 93 ? -7.678 6.405 18.706 1.00 83.81 93 LEU A N 1
ATOM 706 C CA . LEU A 1 93 ? -7.797 7.846 18.957 1.00 83.81 93 LEU A CA 1
ATOM 707 C C . LEU A 1 93 ? -9.246 8.268 19.209 1.00 83.81 93 LEU A C 1
ATOM 709 O O . LEU A 1 93 ? -9.509 9.025 20.143 1.00 83.81 93 LEU A O 1
ATOM 713 N N . LEU A 1 94 ? -10.192 7.745 18.425 1.00 83.81 94 LEU A N 1
ATOM 714 C CA . LEU A 1 94 ? -11.617 7.999 18.623 1.00 83.81 94 LEU A CA 1
ATOM 715 C C . LEU A 1 94 ? -12.085 7.485 19.989 1.00 83.81 94 LEU A C 1
ATOM 717 O O . LEU A 1 94 ? -12.809 8.183 20.697 1.00 83.81 94 LEU A O 1
ATOM 721 N N . GLY A 1 95 ? -11.632 6.296 20.385 1.00 80.75 95 GLY A N 1
ATOM 722 C CA . GLY A 1 95 ? -11.899 5.723 21.699 1.00 80.75 95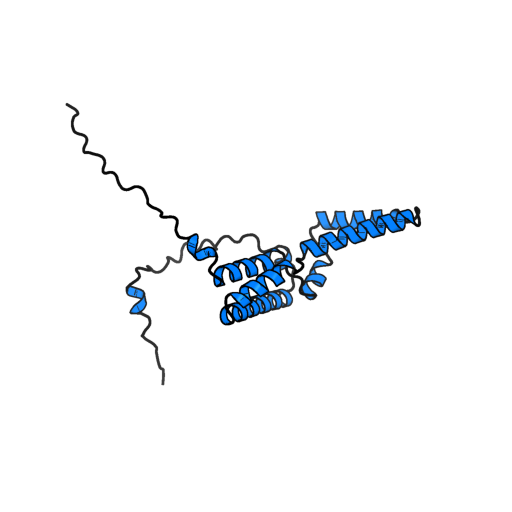 GLY A CA 1
ATOM 723 C C . GLY A 1 95 ? -11.394 6.601 22.848 1.00 80.75 95 GLY A C 1
ATOM 724 O O . GLY A 1 95 ? -12.137 6.855 23.798 1.00 80.75 95 GLY A O 1
ATOM 725 N N . VA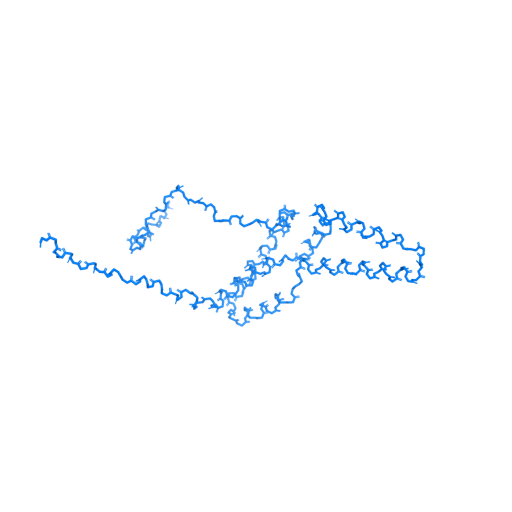L A 1 96 ? -10.166 7.118 22.741 1.00 82.31 96 VAL A N 1
ATOM 726 C CA . VAL A 1 96 ? -9.572 8.033 23.731 1.00 82.31 96 VAL A CA 1
ATOM 727 C C . VAL A 1 96 ? -10.320 9.366 23.778 1.00 82.31 96 VAL A C 1
ATOM 729 O O . VAL A 1 96 ? -10.695 9.815 24.860 1.00 82.31 96 VAL A O 1
ATOM 732 N N . ALA A 1 97 ? -10.592 9.980 22.624 1.00 84.44 97 ALA A N 1
ATOM 733 C CA . ALA A 1 97 ? -11.322 11.244 22.541 1.00 84.44 97 ALA A CA 1
ATOM 734 C C . ALA A 1 97 ? -12.726 11.128 23.154 1.00 84.44 97 ALA A C 1
ATOM 736 O O . ALA A 1 97 ? -13.177 12.007 23.893 1.00 84.44 97 ALA A O 1
ATOM 737 N N . LEU A 1 98 ? -13.407 10.008 22.900 1.00 80.81 98 LEU A N 1
ATOM 738 C CA . LEU A 1 98 ? -14.740 9.761 23.427 1.00 80.81 98 LEU A CA 1
ATOM 739 C C . LEU A 1 98 ? -14.732 9.499 24.939 1.00 80.81 98 LEU A C 1
ATOM 741 O O . LEU A 1 98 ? -15.609 10.001 25.645 1.00 80.81 98 LEU A O 1
ATOM 745 N N . ALA A 1 99 ? -13.735 8.769 25.447 1.00 79.62 99 ALA A N 1
ATOM 746 C CA . ALA A 1 99 ? -13.539 8.565 26.882 1.00 79.62 99 ALA A CA 1
ATOM 747 C C . ALA A 1 99 ? -13.209 9.877 27.613 1.00 79.62 99 ALA A C 1
ATOM 749 O O . ALA A 1 99 ? -13.713 10.101 28.714 1.00 79.62 99 ALA A O 1
ATOM 750 N N . ALA A 1 100 ? -12.426 10.760 26.984 1.00 82.94 100 ALA A N 1
ATOM 751 C CA . ALA A 1 100 ? -12.123 12.089 27.508 1.00 82.94 100 ALA A CA 1
ATOM 752 C C . ALA A 1 100 ? -13.371 12.986 27.569 1.00 82.94 100 ALA A C 1
ATOM 754 O O . ALA A 1 100 ? -13.549 13.721 28.538 1.00 82.94 100 ALA A O 1
ATOM 755 N N . TRP A 1 101 ? -14.268 12.902 26.577 1.00 84.00 101 TRP A N 1
ATOM 756 C CA . TRP A 1 101 ? -15.524 13.661 26.592 1.00 84.00 101 TRP A CA 1
ATOM 757 C C . TRP A 1 101 ? -16.520 13.083 27.604 1.00 84.00 101 TRP A C 1
ATOM 759 O O . TRP A 1 101 ? -17.108 13.809 28.407 1.00 84.00 101 TRP A O 1
ATOM 769 N N . LYS A 1 102 ? -16.739 11.766 27.589 1.00 85.06 102 LYS A N 1
ATOM 770 C CA . LYS A 1 102 ? -17.656 11.103 28.519 1.00 85.06 102 LYS A CA 1
ATOM 771 C C . LYS A 1 102 ? -17.003 9.842 29.082 1.00 85.06 102 LYS A C 1
ATOM 773 O O . LYS A 1 102 ? -17.056 8.805 28.426 1.00 85.06 102 LYS A O 1
ATOM 778 N N . PRO A 1 103 ? -16.519 9.853 30.339 1.00 75.06 103 PRO A N 1
ATOM 779 C CA . PRO A 1 103 ? -15.829 8.699 30.925 1.00 75.06 103 PRO A CA 1
ATOM 780 C C . PRO A 1 103 ? -16.718 7.449 31.028 1.00 75.06 103 PRO A C 1
ATOM 782 O O . PRO A 1 103 ? -16.224 6.328 31.032 1.00 75.06 103 PRO A O 1
ATOM 785 N N . ARG A 1 104 ? -18.051 7.604 31.017 1.00 78.44 104 ARG A N 1
ATOM 786 C CA . ARG A 1 104 ? -19.003 6.477 30.932 1.00 78.44 104 ARG A CA 1
ATOM 787 C C . ARG A 1 104 ? -18.946 5.717 29.600 1.00 78.44 104 ARG A C 1
ATOM 789 O O . ARG A 1 104 ? -19.445 4.602 29.524 1.00 78.44 104 ARG A O 1
ATOM 796 N N . LEU A 1 105 ? -18.350 6.304 28.563 1.00 73.88 105 LEU A N 1
ATOM 797 C CA . LEU A 1 105 ? -18.172 5.690 27.249 1.00 73.88 105 LEU A CA 1
ATOM 798 C C . LEU A 1 105 ? -16.875 4.878 27.145 1.00 73.88 105 LEU A C 1
ATOM 800 O O . LEU A 1 105 ? -16.598 4.372 26.067 1.00 73.88 105 LEU A O 1
ATOM 804 N N . LEU A 1 106 ? -16.129 4.676 28.245 1.00 70.75 106 LEU A N 1
ATOM 805 C CA . LEU A 1 106 ? -14.951 3.791 28.310 1.00 70.75 106 LEU A CA 1
ATOM 806 C C . LEU A 1 106 ? -15.238 2.342 27.878 1.00 70.75 106 LEU A C 1
ATOM 808 O O . LEU A 1 106 ? -14.330 1.640 27.437 1.00 70.75 106 LEU A O 1
ATOM 812 N N . ALA A 1 107 ? -16.497 1.900 27.940 1.00 73.88 107 ALA A N 1
ATOM 813 C CA . ALA A 1 107 ? -16.900 0.609 27.392 1.00 73.88 107 ALA A CA 1
ATOM 814 C C . ALA A 1 107 ? -16.655 0.516 25.872 1.00 73.88 107 ALA A C 1
ATOM 816 O O . ALA A 1 107 ? -16.327 -0.557 25.373 1.00 73.88 107 ALA A O 1
ATOM 817 N N . LEU A 1 108 ? -16.759 1.629 25.137 1.00 71.38 108 LEU A N 1
ATOM 818 C CA . LEU A 1 108 ? -16.595 1.659 23.684 1.00 71.38 108 LEU A CA 1
ATOM 819 C C . LEU A 1 108 ? -15.151 1.349 23.229 1.00 71.38 108 LEU A C 1
ATOM 821 O O . LEU A 1 108 ? -14.995 0.409 22.449 1.00 71.38 108 LEU A O 1
ATOM 825 N N . PRO A 1 109 ? -14.089 2.034 23.713 1.00 74.19 109 PRO A N 1
ATOM 826 C CA . PRO A 1 109 ? -12.715 1.645 23.399 1.00 74.19 109 PRO A CA 1
ATOM 827 C C . PRO A 1 109 ? -12.387 0.224 23.866 1.00 74.19 109 PRO A C 1
ATOM 829 O O . PRO A 1 109 ? -11.653 -0.475 23.176 1.00 74.19 109 PRO A O 1
ATOM 832 N N . GLY A 1 110 ? -12.969 -0.239 24.980 1.00 75.69 110 GLY A N 1
ATOM 833 C CA . GLY A 1 110 ? -12.819 -1.625 25.434 1.00 75.69 110 GLY A CA 1
ATOM 834 C C . GLY A 1 110 ? -13.373 -2.648 24.434 1.00 75.69 110 GLY A C 1
ATOM 835 O O . GLY A 1 110 ? -12.694 -3.620 24.108 1.00 75.69 110 GLY A O 1
ATOM 836 N N . VAL A 1 111 ? -14.573 -2.412 23.893 1.00 77.50 111 VAL A N 1
ATOM 837 C CA . VAL A 1 111 ? -15.188 -3.277 22.867 1.00 77.50 111 VAL A CA 1
ATOM 838 C C . VAL A 1 111 ? -14.394 -3.249 21.560 1.00 77.50 111 VAL A C 1
ATOM 840 O O . VAL A 1 111 ? -14.159 -4.301 20.969 1.00 77.50 111 VAL A O 1
ATOM 843 N N . VAL A 1 112 ? -13.943 -2.069 21.126 1.00 77.25 112 VAL A N 1
ATOM 844 C CA . VAL A 1 112 ? -13.106 -1.912 19.926 1.00 77.25 112 VAL A CA 1
ATOM 845 C C . VAL A 1 112 ? -11.780 -2.661 20.082 1.00 77.25 112 VAL A C 1
ATOM 847 O O . VAL A 1 112 ? -11.414 -3.442 19.207 1.00 77.25 112 VAL A O 1
ATOM 850 N N . ALA A 1 113 ? -11.091 -2.503 21.215 1.00 75.31 113 ALA A N 1
ATOM 851 C CA . ALA A 1 113 ? -9.845 -3.213 21.497 1.00 75.31 113 ALA A CA 1
ATOM 852 C C . ALA A 1 113 ? -10.043 -4.737 21.533 1.00 75.31 113 ALA A C 1
ATOM 854 O O . ALA A 1 113 ? -9.224 -5.481 20.993 1.00 75.31 113 ALA A O 1
ATOM 855 N N . LEU A 1 114 ? -11.153 -5.213 22.109 1.00 79.25 114 LEU A N 1
ATOM 856 C CA . LEU A 1 114 ? -11.487 -6.636 22.120 1.00 79.25 114 LEU A CA 1
ATOM 857 C C . LEU A 1 114 ? -11.741 -7.169 20.703 1.00 79.25 114 LEU A C 1
ATOM 859 O O . LEU A 1 114 ? -11.260 -8.247 20.359 1.00 79.25 114 LEU A O 1
ATOM 863 N N . ALA A 1 115 ? -12.447 -6.407 19.863 1.00 74.62 115 ALA A N 1
ATOM 864 C CA . ALA A 1 115 ? -12.679 -6.762 18.467 1.00 74.62 115 ALA A CA 1
ATOM 865 C C . ALA A 1 115 ? -11.364 -6.836 17.674 1.00 74.62 115 ALA A C 1
ATOM 867 O O . ALA A 1 115 ? -11.140 -7.825 16.975 1.00 74.62 115 ALA A O 1
ATOM 868 N N . LEU A 1 116 ? -10.465 -5.859 17.843 1.00 74.06 116 LEU A N 1
ATOM 869 C CA . LEU A 1 116 ? -9.122 -5.883 17.250 1.00 74.06 116 LEU A CA 1
ATOM 870 C C . LEU A 1 116 ? -8.316 -7.102 17.729 1.00 74.06 116 LEU A C 1
ATOM 872 O O . LEU A 1 116 ? -7.667 -7.768 16.925 1.00 74.06 116 LEU A O 1
ATOM 876 N N . MET A 1 117 ? -8.405 -7.462 19.013 1.00 72.94 117 MET A N 1
ATOM 877 C CA . MET A 1 117 ? -7.716 -8.635 19.566 1.00 72.94 117 MET A CA 1
ATOM 878 C C . MET A 1 117 ? -8.256 -9.957 18.994 1.00 72.94 117 MET A C 1
ATOM 880 O O . MET A 1 117 ? -7.488 -10.857 18.641 1.00 72.94 117 MET A O 1
ATOM 884 N N . VAL A 1 118 ? -9.576 -10.075 18.828 1.00 76.94 118 VAL A N 1
ATOM 885 C CA . VAL A 1 118 ? -10.197 -11.235 18.166 1.00 76.94 118 VAL A CA 1
ATOM 886 C C . VAL A 1 118 ? -9.776 -11.311 16.694 1.00 76.94 118 VAL A C 1
ATOM 888 O O . VAL A 1 118 ? -9.492 -12.396 16.190 1.00 76.94 118 VAL A O 1
ATOM 891 N N . GLN A 1 119 ? -9.676 -10.181 15.993 1.00 70.19 119 GLN A N 1
ATOM 892 C CA . GLN A 1 119 ? -9.220 -10.133 14.597 1.00 70.19 119 GLN A CA 1
ATOM 893 C C . GLN A 1 119 ? -7.744 -10.520 14.453 1.00 70.19 119 GLN A C 1
ATOM 895 O O . GLN A 1 119 ? -7.407 -11.323 13.580 1.00 70.19 119 GLN A O 1
ATOM 900 N N . ALA A 1 120 ? -6.880 -10.018 15.339 1.00 70.94 120 ALA A N 1
ATOM 901 C CA . ALA A 1 120 ? -5.456 -10.343 15.356 1.00 70.94 120 ALA A CA 1
ATOM 902 C C . ALA A 1 120 ? -5.213 -11.848 15.562 1.00 70.94 120 ALA A C 1
ATOM 904 O O . ALA A 1 120 ? -4.342 -12.436 14.923 1.00 70.94 120 ALA A O 1
ATOM 905 N N . THR A 1 121 ? -6.024 -12.490 16.409 1.00 72.56 121 THR A N 1
ATOM 906 C CA . THR A 1 121 ? -5.926 -13.931 16.700 1.00 72.56 121 THR A CA 1
ATOM 907 C C . THR A 1 121 ? -6.574 -14.815 15.633 1.00 72.56 121 THR A C 1
ATOM 909 O O . THR A 1 121 ? -6.062 -15.892 15.333 1.00 72.56 121 THR A O 1
ATOM 912 N N . THR A 1 122 ? -7.674 -14.377 15.016 1.00 65.56 122 THR A N 1
ATOM 913 C CA . THR A 1 122 ? -8.357 -15.144 13.954 1.00 65.56 122 THR A CA 1
ATOM 914 C C . THR A 1 122 ? -7.762 -14.931 12.562 1.00 65.56 122 THR A C 1
ATOM 916 O O . THR A 1 122 ? -8.036 -15.718 11.654 1.00 65.56 122 THR A O 1
ATOM 919 N N . GLY A 1 123 ? -6.954 -13.884 12.367 1.00 64.75 123 GLY A N 1
ATOM 920 C CA . GLY A 1 123 ? -6.295 -13.573 11.097 1.00 64.75 123 GLY A CA 1
ATOM 921 C C . GLY A 1 123 ? -7.258 -13.206 9.964 1.00 64.75 123 GLY A C 1
ATOM 922 O O . GLY A 1 123 ? -6.867 -13.233 8.795 1.00 64.75 123 GLY A O 1
ATOM 923 N N . ARG A 1 124 ? -8.522 -12.897 10.286 1.00 64.25 124 ARG A N 1
ATOM 924 C CA . ARG A 1 124 ? -9.542 -12.461 9.328 1.00 64.25 124 ARG A CA 1
ATOM 925 C C . ARG A 1 124 ? -9.778 -10.970 9.502 1.00 64.25 124 ARG A C 1
ATOM 927 O O . ARG A 1 124 ? -10.344 -10.553 10.506 1.00 64.25 124 ARG A O 1
ATOM 934 N N . TYR A 1 125 ? -9.416 -10.193 8.488 1.00 71.25 125 TYR A N 1
ATOM 935 C CA . TYR A 1 125 ? -9.772 -8.780 8.421 1.00 71.25 125 TYR A CA 1
ATOM 936 C C . TYR A 1 125 ? -11.089 -8.610 7.650 1.00 71.25 125 TYR A C 1
ATOM 938 O O . TYR A 1 125 ? -11.103 -8.781 6.429 1.00 71.25 125 TYR A O 1
ATOM 946 N N . PRO A 1 126 ? -12.214 -8.296 8.323 1.00 68.06 126 PRO A N 1
ATOM 947 C CA . PRO A 1 126 ? -13.532 -8.229 7.686 1.00 68.06 126 PRO A CA 1
ATOM 948 C C . PRO A 1 126 ? -13.647 -7.084 6.673 1.00 68.06 126 PRO A C 1
ATOM 950 O O . PRO A 1 126 ? -14.439 -7.177 5.739 1.00 68.06 126 PRO A O 1
ATOM 953 N N . LEU A 1 127 ? -12.832 -6.035 6.821 1.00 73.25 127 LEU A N 1
ATOM 954 C CA . LEU A 1 127 ? -12.763 -4.907 5.887 1.00 73.25 127 LEU A CA 1
ATOM 955 C C . LEU A 1 127 ? -11.862 -5.187 4.676 1.00 73.25 127 LEU A C 1
ATOM 957 O O . LEU A 1 127 ? -11.956 -4.488 3.669 1.00 73.25 127 LEU A O 1
ATOM 961 N N . MET A 1 128 ? -11.048 -6.248 4.717 1.00 76.38 128 MET A N 1
ATOM 962 C CA . MET A 1 128 ? -10.136 -6.603 3.627 1.00 76.38 128 MET A CA 1
ATOM 963 C C . MET A 1 128 ? -10.860 -6.763 2.283 1.00 76.38 128 MET A C 1
ATOM 965 O O . MET A 1 128 ? -10.437 -6.144 1.311 1.00 76.38 128 MET A O 1
ATOM 969 N N . PRO A 1 129 ? -11.984 -7.503 2.178 1.00 77.38 129 PRO A N 1
ATOM 970 C CA . PRO A 1 129 ? -12.705 -7.634 0.913 1.00 77.38 129 PRO A CA 1
ATOM 971 C C . PRO A 1 129 ? -13.221 -6.296 0.368 1.00 77.38 129 PRO A C 1
ATOM 973 O O . PRO A 1 129 ? -13.327 -6.142 -0.848 1.00 77.38 129 PRO A O 1
ATOM 976 N N . LEU A 1 130 ? -13.526 -5.330 1.244 1.00 79.00 130 LEU A N 1
ATOM 977 C CA . LEU A 1 130 ? -13.959 -3.993 0.843 1.00 79.00 130 LEU A CA 1
ATOM 978 C C . LEU A 1 130 ? -12.786 -3.194 0.269 1.00 79.00 130 LEU A C 1
ATOM 980 O O . LEU A 1 130 ? -12.894 -2.692 -0.846 1.00 79.00 130 LEU A O 1
ATOM 984 N N . PHE A 1 131 ? -11.647 -3.150 0.966 1.00 82.62 131 PHE A N 1
ATOM 985 C CA . PHE A 1 131 ? -10.441 -2.478 0.467 1.00 82.62 131 PHE A CA 1
ATOM 986 C C . PHE A 1 131 ? -9.960 -3.076 -0.857 1.00 82.62 131 PHE A C 1
ATOM 988 O O . PHE A 1 131 ? -9.628 -2.345 -1.788 1.00 82.62 131 PHE A O 1
ATOM 995 N N . ARG A 1 132 ? -10.031 -4.404 -0.998 1.00 86.56 132 ARG A N 1
ATOM 996 C CA . ARG A 1 132 ? -9.705 -5.089 -2.255 1.00 86.56 132 ARG A CA 1
ATOM 997 C C . ARG A 1 132 ? -10.657 -4.697 -3.388 1.00 86.56 132 ARG A C 1
ATOM 999 O O . ARG A 1 132 ? -10.202 -4.484 -4.505 1.00 86.56 132 ARG A O 1
ATOM 1006 N N . ARG A 1 133 ? -11.962 -4.550 -3.121 1.00 81.38 133 ARG A N 1
ATOM 1007 C CA . ARG A 1 133 ? -12.938 -4.052 -4.114 1.00 81.38 133 ARG A CA 1
ATOM 1008 C C . ARG A 1 133 ? -12.712 -2.590 -4.500 1.00 81.38 133 ARG A C 1
ATOM 1010 O O . ARG A 1 133 ? -13.006 -2.231 -5.634 1.00 81.38 133 ARG A O 1
ATOM 1017 N N . LEU A 1 134 ? -12.183 -1.779 -3.586 1.00 81.62 134 LEU A N 1
ATOM 1018 C CA . LEU A 1 134 ? -11.773 -0.395 -3.844 1.00 81.62 134 LEU A CA 1
ATOM 1019 C C . LEU A 1 134 ? -10.435 -0.295 -4.600 1.00 81.62 134 LEU A C 1
ATOM 1021 O O . LEU A 1 134 ? -10.005 0.809 -4.913 1.00 81.62 134 LEU A O 1
ATOM 1025 N N . GLY A 1 135 ? -9.794 -1.425 -4.915 1.00 81.75 135 GLY A N 1
ATOM 1026 C CA . GLY A 1 135 ? -8.553 -1.467 -5.688 1.00 81.75 135 GLY A CA 1
ATOM 1027 C C . GLY A 1 135 ? -7.278 -1.316 -4.858 1.00 81.75 135 GLY A C 1
ATOM 1028 O O . GLY A 1 135 ? -6.213 -1.147 -5.439 1.00 81.75 135 GLY A O 1
ATOM 1029 N N . VAL A 1 136 ? -7.348 -1.402 -3.523 1.00 85.25 136 VAL A N 1
ATOM 1030 C CA . VAL A 1 136 ? -6.153 -1.339 -2.666 1.00 85.25 136 VAL A CA 1
ATOM 1031 C C . VAL A 1 136 ? -5.307 -2.600 -2.864 1.00 85.25 136 VAL A C 1
ATOM 1033 O O . VAL A 1 136 ? -5.758 -3.735 -2.638 1.00 85.25 136 VAL A O 1
ATOM 1036 N N . ARG A 1 137 ? -4.063 -2.401 -3.300 1.00 88.25 137 ARG A N 1
ATOM 1037 C CA . ARG A 1 137 ? -3.103 -3.473 -3.581 1.00 88.25 137 ARG A CA 1
ATOM 1038 C C . ARG A 1 137 ? -2.319 -3.847 -2.325 1.00 88.25 137 ARG A C 1
ATOM 1040 O O . ARG A 1 137 ? -2.223 -3.077 -1.369 1.00 88.25 137 ARG A O 1
ATOM 1047 N N . THR A 1 138 ? -1.811 -5.076 -2.276 1.00 88.25 138 THR A N 1
ATOM 1048 C CA . THR A 1 138 ? -0.946 -5.503 -1.166 1.00 88.25 138 THR A CA 1
ATOM 1049 C C . THR A 1 138 ? 0.468 -4.970 -1.373 1.00 88.25 138 THR A C 1
ATOM 1051 O O . THR A 1 138 ? 0.897 -4.766 -2.510 1.00 88.25 138 THR A O 1
ATOM 1054 N N . ALA A 1 139 ? 1.238 -4.807 -0.293 1.00 87.19 139 ALA A N 1
ATOM 1055 C CA . ALA A 1 139 ? 2.628 -4.356 -0.390 1.00 87.19 139 ALA A CA 1
ATOM 1056 C C . ALA A 1 139 ? 3.450 -5.251 -1.336 1.00 87.19 139 ALA A C 1
ATOM 1058 O O . ALA A 1 139 ? 4.238 -4.771 -2.142 1.00 87.19 139 ALA A O 1
ATOM 1059 N N . ARG A 1 140 ? 3.192 -6.568 -1.326 1.00 87.06 140 ARG A N 1
ATOM 1060 C CA . ARG A 1 140 ? 3.846 -7.521 -2.235 1.00 87.06 140 ARG A CA 1
ATOM 1061 C C . ARG A 1 140 ? 3.448 -7.337 -3.701 1.00 87.06 140 ARG A C 1
ATOM 1063 O O . ARG A 1 140 ? 4.238 -7.674 -4.573 1.00 87.06 140 ARG A O 1
ATOM 1070 N N . GLU A 1 141 ? 2.225 -6.898 -3.992 1.00 88.75 141 GLU A N 1
ATOM 1071 C CA . GLU A 1 141 ? 1.777 -6.599 -5.361 1.00 88.75 141 GLU A CA 1
ATOM 1072 C C . GLU A 1 141 ? 2.493 -5.373 -5.919 1.00 88.75 141 GLU A C 1
ATOM 1074 O O . GLU A 1 141 ? 3.063 -5.449 -7.008 1.00 88.75 141 GLU A O 1
ATOM 1079 N N . ILE A 1 142 ? 2.531 -4.298 -5.130 1.00 90.94 142 ILE A N 1
ATOM 1080 C CA . ILE A 1 142 ? 3.251 -3.065 -5.461 1.00 90.94 142 ILE A CA 1
ATOM 1081 C C . ILE A 1 142 ? 4.739 -3.373 -5.641 1.00 90.94 142 ILE A C 1
ATOM 1083 O O . ILE A 1 142 ? 5.339 -2.994 -6.643 1.00 90.94 142 ILE A O 1
ATOM 1087 N N . GLU A 1 143 ? 5.331 -4.145 -4.728 1.00 91.00 143 GLU A N 1
ATOM 1088 C CA . GLU A 1 143 ? 6.755 -4.461 -4.789 1.00 91.00 143 GLU A CA 1
ATOM 1089 C C . GLU A 1 143 ? 7.114 -5.360 -5.980 1.00 91.00 143 GLU A C 1
ATOM 1091 O O . GLU A 1 143 ? 8.185 -5.201 -6.565 1.00 91.00 143 GLU A O 1
ATOM 1096 N N . ARG A 1 144 ? 6.215 -6.260 -6.403 1.00 90.31 144 ARG A N 1
ATOM 1097 C CA . ARG A 1 144 ? 6.402 -7.045 -7.636 1.00 90.31 144 ARG A CA 1
ATOM 1098 C C . ARG A 1 144 ? 6.410 -6.161 -8.880 1.00 90.31 144 ARG A C 1
ATOM 1100 O O . ARG A 1 144 ? 7.293 -6.326 -9.717 1.00 90.31 144 ARG A O 1
ATOM 1107 N N . GLU A 1 145 ? 5.467 -5.225 -8.999 1.00 93.56 145 GLU A N 1
ATOM 1108 C CA . GLU A 1 145 ? 5.463 -4.266 -10.114 1.00 93.56 145 GLU A CA 1
ATOM 1109 C C . GLU A 1 145 ? 6.716 -3.385 -10.076 1.00 93.56 145 GLU A C 1
ATOM 1111 O O . GLU A 1 145 ? 7.376 -3.216 -11.098 1.00 93.56 145 GLU A O 1
ATOM 1116 N N . ARG A 1 146 ? 7.112 -2.903 -8.892 1.00 94.56 146 ARG A N 1
ATOM 1117 C CA . ARG A 1 146 ? 8.335 -2.115 -8.701 1.00 94.56 146 ARG A CA 1
ATOM 1118 C C . ARG A 1 146 ? 9.573 -2.850 -9.203 1.00 94.56 146 ARG A C 1
ATOM 1120 O O . ARG A 1 146 ? 10.371 -2.270 -9.935 1.00 94.56 146 ARG A O 1
ATOM 1127 N N . HIS A 1 147 ? 9.744 -4.111 -8.815 1.00 93.31 147 HIS A N 1
ATOM 1128 C CA . HIS A 1 147 ? 10.879 -4.921 -9.256 1.00 93.31 147 HIS A CA 1
ATOM 1129 C C . HIS A 1 147 ? 10.857 -5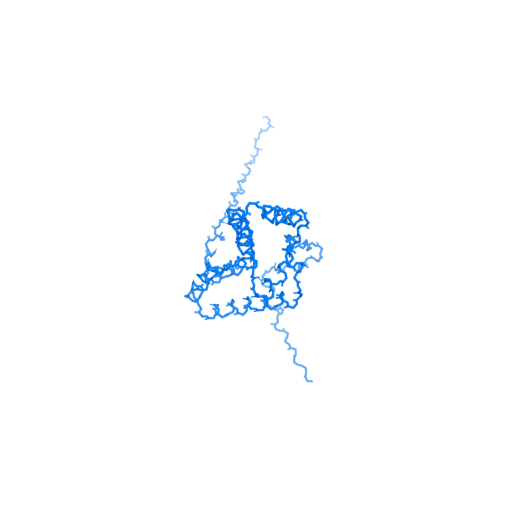.156 -10.767 1.00 93.31 147 HIS A C 1
ATOM 1131 O O . HIS A 1 147 ? 11.892 -5.005 -11.412 1.00 93.31 147 HIS A O 1
ATOM 1137 N N . ALA A 1 148 ? 9.689 -5.454 -11.342 1.00 91.62 148 ALA A N 1
ATOM 1138 C CA . ALA A 1 148 ? 9.545 -5.616 -12.787 1.00 91.62 148 ALA A CA 1
ATOM 1139 C C . ALA A 1 148 ? 9.912 -4.327 -13.544 1.00 91.62 148 ALA A C 1
ATOM 1141 O O . ALA A 1 148 ? 10.657 -4.373 -14.518 1.00 91.62 148 ALA A O 1
ATOM 1142 N N . LEU A 1 149 ? 9.467 -3.167 -13.059 1.00 92.81 149 LEU A N 1
ATOM 1143 C CA . LEU A 1 149 ? 9.808 -1.862 -13.627 1.00 92.81 149 LEU A CA 1
ATOM 1144 C C . LEU A 1 149 ? 11.308 -1.553 -13.535 1.00 92.81 149 LEU A C 1
ATOM 1146 O O . LEU A 1 149 ? 11.905 -1.119 -14.518 1.00 92.81 149 LEU A O 1
ATOM 1150 N N . LYS A 1 150 ? 11.942 -1.818 -12.387 1.00 92.00 150 LYS A N 1
ATOM 1151 C CA . LYS A 1 150 ? 13.400 -1.674 -12.222 1.00 92.00 150 LYS A CA 1
ATOM 1152 C C . LYS A 1 150 ? 14.173 -2.584 -13.183 1.00 92.00 150 LYS A C 1
ATOM 1154 O O . LYS A 1 150 ? 15.166 -2.153 -13.765 1.00 92.00 150 LYS A O 1
ATOM 1159 N N . ALA A 1 151 ? 13.688 -3.807 -13.406 1.00 91.44 151 ALA A N 1
ATOM 1160 C CA . ALA A 1 151 ? 14.266 -4.721 -14.387 1.00 91.44 151 ALA A CA 1
ATOM 1161 C C . ALA A 1 151 ? 14.122 -4.204 -15.823 1.00 91.44 151 ALA A C 1
ATOM 1163 O O . ALA A 1 151 ? 15.111 -4.180 -16.549 1.00 91.44 151 ALA A O 1
ATOM 1164 N N . LEU A 1 152 ? 12.944 -3.701 -16.204 1.00 90.56 152 LEU A N 1
ATOM 1165 C CA . LEU A 1 152 ? 12.717 -3.087 -17.519 1.00 90.56 152 LEU A CA 1
ATOM 1166 C C . LEU A 1 152 ? 13.581 -1.839 -17.752 1.00 90.56 152 LEU A C 1
ATOM 1168 O O . LEU A 1 152 ? 13.982 -1.574 -18.881 1.00 90.56 152 LEU A O 1
ATOM 1172 N N . ARG A 1 153 ? 13.895 -1.080 -16.695 1.00 91.38 153 ARG A N 1
ATOM 1173 C CA . ARG A 1 153 ? 14.804 0.075 -16.771 1.00 91.38 153 ARG A CA 1
ATOM 1174 C C . ARG A 1 153 ? 16.278 -0.324 -16.918 1.00 91.38 153 ARG A C 1
ATOM 1176 O O . ARG A 1 153 ? 17.079 0.505 -17.338 1.00 91.38 153 ARG A O 1
ATOM 1183 N N . GLY A 1 154 ? 16.625 -1.573 -16.603 1.00 88.50 154 GLY A N 1
ATOM 1184 C CA . GLY A 1 154 ? 17.994 -2.085 -16.656 1.00 88.50 154 GLY A CA 1
ATOM 1185 C C . GLY A 1 154 ? 18.779 -1.946 -15.349 1.00 88.50 154 GLY A C 1
ATOM 1186 O O . GLY A 1 154 ? 19.991 -2.144 -15.355 1.00 88.50 154 GLY A O 1
ATOM 1187 N N . ASP A 1 155 ? 18.120 -1.664 -14.219 1.00 88.00 155 ASP A N 1
ATOM 1188 C CA . ASP A 1 155 ? 18.785 -1.433 -12.923 1.00 88.00 155 ASP A CA 1
ATOM 1189 C C . ASP A 1 155 ? 19.581 -2.658 -12.415 1.00 88.00 155 ASP A C 1
ATOM 1191 O O . ASP A 1 155 ? 20.461 -2.521 -11.567 1.00 88.00 155 ASP A O 1
ATOM 1195 N N . PHE A 1 156 ? 19.284 -3.858 -12.926 1.00 82.12 156 PHE A N 1
ATOM 1196 C CA . PHE A 1 156 ? 19.926 -5.116 -12.525 1.00 82.12 156 PHE A CA 1
ATOM 1197 C C . PHE A 1 156 ? 21.026 -5.603 -13.484 1.00 82.12 156 PHE A C 1
ATOM 1199 O O . PHE A 1 156 ? 21.698 -6.580 -13.167 1.00 82.12 156 PHE A O 1
ATOM 1206 N N . ALA A 1 157 ? 21.276 -4.920 -14.609 1.00 76.00 157 ALA A N 1
ATOM 1207 C CA . ALA A 1 157 ? 22.196 -5.388 -15.658 1.00 76.00 157 ALA A CA 1
ATOM 1208 C C . ALA A 1 157 ? 23.666 -5.571 -15.205 1.00 76.00 157 ALA A C 1
ATOM 1210 O O . ALA A 1 157 ? 24.454 -6.200 -15.905 1.00 76.00 157 ALA A O 1
ATOM 1211 N N . GLY A 1 158 ? 24.050 -5.033 -14.040 1.00 66.69 158 GLY A N 1
ATOM 1212 C CA . GLY A 1 158 ? 25.384 -5.188 -13.447 1.00 66.69 158 GLY A CA 1
ATOM 1213 C C . GLY A 1 158 ? 25.505 -6.254 -12.350 1.00 66.69 158 GLY A C 1
ATOM 1214 O O . GLY A 1 158 ? 26.611 -6.473 -11.864 1.00 66.69 158 GLY A O 1
ATOM 1215 N N . MET A 1 159 ? 24.410 -6.903 -11.928 1.00 63.25 159 MET A N 1
ATOM 1216 C CA . MET A 1 159 ? 24.439 -7.892 -10.834 1.00 63.25 159 MET A CA 1
ATOM 1217 C C . MET A 1 159 ? 24.779 -9.318 -11.300 1.00 63.25 159 MET A C 1
ATOM 1219 O O . MET A 1 159 ? 25.218 -10.125 -10.485 1.00 63.25 159 MET A O 1
ATOM 1223 N N . ASP A 1 160 ? 24.667 -9.607 -12.600 1.00 58.91 160 ASP A N 1
ATOM 1224 C CA . ASP A 1 160 ? 25.036 -10.904 -13.196 1.00 58.91 160 ASP A CA 1
ATOM 1225 C C . ASP A 1 160 ? 26.556 -11.053 -13.426 1.00 58.91 160 ASP A C 1
ATOM 1227 O O . ASP A 1 160 ? 27.042 -12.112 -13.819 1.00 58.91 160 ASP A O 1
ATOM 1231 N N . ALA A 1 161 ? 27.337 -10.002 -13.158 1.00 55.75 161 ALA A N 1
ATOM 1232 C CA . ALA A 1 161 ? 28.779 -9.957 -13.386 1.00 55.75 161 ALA A CA 1
ATOM 1233 C C . ALA A 1 161 ? 29.611 -10.395 -12.165 1.00 55.75 161 ALA A C 1
ATOM 1235 O O . ALA A 1 161 ? 30.691 -9.851 -11.932 1.00 55.75 161 ALA A O 1
ATOM 1236 N N . HIS A 1 162 ? 29.156 -11.384 -11.383 1.00 48.38 162 HIS A N 1
ATOM 1237 C CA . HIS A 1 162 ? 30.089 -12.118 -10.526 1.00 48.38 162 HIS A CA 1
ATOM 1238 C C . HIS A 1 162 ? 30.733 -13.220 -11.376 1.00 48.38 162 HIS A C 1
ATOM 1240 O O . HIS A 1 162 ? 30.057 -14.192 -11.721 1.00 48.38 162 HIS A O 1
ATOM 1246 N N . PRO A 1 163 ? 32.031 -13.127 -11.719 1.00 49.66 163 PRO A N 1
ATOM 1247 C CA . PRO A 1 163 ? 32.710 -14.253 -12.324 1.00 49.66 163 PRO A CA 1
ATOM 1248 C C . PRO A 1 163 ? 32.691 -15.374 -11.288 1.00 49.66 163 PRO A C 1
ATOM 125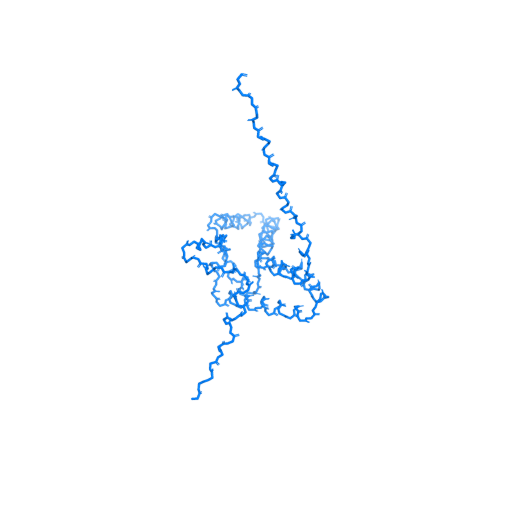0 O O . PRO A 1 163 ? 33.345 -15.280 -10.248 1.00 49.66 163 PRO A O 1
ATOM 1253 N N . SER A 1 164 ? 31.957 -16.449 -11.571 1.00 51.50 164 SER A N 1
ATOM 1254 C CA . SER A 1 164 ? 32.299 -17.769 -11.052 1.00 51.50 164 SER A CA 1
ATOM 1255 C C . SER A 1 164 ? 33.600 -18.189 -11.740 1.00 51.50 164 SER A C 1
ATOM 1257 O O . SER A 1 164 ? 33.647 -19.073 -12.588 1.00 51.50 164 SER A O 1
ATOM 1259 N N . ALA A 1 165 ? 34.681 -17.470 -11.437 1.00 50.53 165 ALA A N 1
ATOM 1260 C CA . ALA A 1 165 ? 36.021 -17.957 -11.655 1.00 50.53 165 ALA A CA 1
ATOM 1261 C C . ALA A 1 165 ? 36.247 -18.971 -10.540 1.00 50.53 165 ALA A C 1
ATOM 1263 O O . ALA A 1 165 ? 36.766 -18.642 -9.476 1.00 50.53 165 ALA A O 1
ATOM 1264 N N . ALA A 1 166 ? 35.787 -20.202 -10.771 1.00 46.53 166 ALA A N 1
ATOM 1265 C CA . ALA A 1 166 ? 36.356 -21.347 -10.091 1.00 46.53 166 ALA A CA 1
ATOM 1266 C C . ALA A 1 166 ? 37.884 -21.227 -10.254 1.00 46.53 166 ALA A C 1
ATOM 1268 O O . ALA A 1 166 ? 38.360 -21.220 -11.396 1.00 46.53 166 ALA A O 1
ATOM 1269 N N . PRO A 1 167 ? 38.662 -21.034 -9.171 1.00 47.03 167 PRO A N 1
ATOM 1270 C CA . PRO A 1 167 ? 40.106 -21.033 -9.289 1.00 47.03 167 PRO A CA 1
ATOM 1271 C C . PRO A 1 167 ? 40.494 -22.397 -9.844 1.00 47.03 167 PRO A C 1
ATOM 1273 O O . PRO A 1 167 ? 40.018 -23.433 -9.377 1.00 47.03 167 PRO A O 1
ATOM 1276 N N . GLY A 1 168 ? 41.265 -22.346 -10.926 1.00 48.97 168 GLY A N 1
ATOM 1277 C CA . GLY A 1 168 ? 41.511 -23.473 -11.797 1.00 48.97 168 GLY A CA 1
ATOM 1278 C C . GLY A 1 168 ? 41.962 -24.718 -11.051 1.00 48.97 168 GLY A C 1
ATOM 1279 O O . GLY A 1 168 ? 42.596 -24.660 -9.999 1.00 48.97 168 GLY A O 1
ATOM 1280 N N . THR A 1 169 ? 41.667 -25.846 -11.682 1.00 53.97 169 THR A N 1
ATOM 1281 C CA . THR A 1 169 ? 42.429 -27.086 -11.622 1.00 53.97 169 THR A CA 1
ATOM 1282 C C . THR A 1 169 ? 43.932 -26.783 -11.581 1.00 53.97 169 THR A C 1
ATOM 1284 O O . THR A 1 169 ? 44.607 -26.760 -12.609 1.00 53.97 169 THR A O 1
ATOM 1287 N N . GLN A 1 170 ? 44.481 -26.533 -10.390 1.00 56.66 170 GLN A N 1
ATOM 1288 C CA . GLN A 1 170 ? 45.895 -26.738 -10.141 1.00 56.66 170 GLN A CA 1
ATOM 1289 C C . GLN A 1 170 ? 46.079 -28.246 -10.173 1.00 56.66 170 GLN A C 1
ATOM 1291 O O . GLN A 1 170 ? 45.680 -28.966 -9.258 1.00 56.66 170 GLN A O 1
ATOM 1296 N N . ALA A 1 171 ? 46.607 -28.709 -11.302 1.00 57.25 171 ALA A N 1
ATOM 1297 C CA . ALA A 1 171 ? 47.120 -30.049 -11.465 1.00 57.25 171 ALA A CA 1
ATOM 1298 C C . ALA A 1 171 ? 48.020 -30.378 -10.267 1.00 57.25 171 ALA A C 1
ATOM 1300 O O . ALA A 1 171 ? 49.040 -29.729 -10.039 1.00 57.25 171 ALA A O 1
ATOM 1301 N N . LEU A 1 172 ? 47.602 -31.374 -9.489 1.00 56.53 172 LEU A N 1
ATOM 1302 C CA . LEU A 1 172 ? 48.417 -31.997 -8.460 1.00 56.53 172 LEU A CA 1
ATOM 1303 C C . LEU A 1 172 ? 49.723 -32.473 -9.130 1.00 56.53 172 LEU A C 1
ATOM 1305 O O . LEU A 1 172 ? 49.636 -33.250 -10.086 1.00 56.53 172 LEU A O 1
ATOM 1309 N N . PRO A 1 173 ? 50.917 -32.025 -8.698 1.00 64.25 173 PRO A N 1
ATOM 1310 C CA . PRO A 1 173 ? 52.158 -32.542 -9.258 1.00 64.25 173 PRO A CA 1
ATOM 1311 C C . PRO A 1 173 ? 52.248 -34.054 -8.990 1.00 64.25 173 PRO A C 1
ATOM 1313 O O . PRO A 1 173 ? 51.771 -34.520 -7.946 1.00 64.25 173 PRO A O 1
ATOM 1316 N N . PRO A 1 174 ? 52.830 -34.840 -9.914 1.00 61.94 174 PRO A N 1
ATOM 1317 C CA . PRO A 1 174 ? 52.973 -36.273 -9.716 1.00 61.94 174 PRO A CA 1
ATOM 1318 C C . PRO A 1 174 ? 53.838 -36.507 -8.476 1.00 61.94 174 PRO A C 1
ATOM 1320 O O . PRO A 1 174 ? 54.959 -36.008 -8.389 1.00 61.94 174 PRO A O 1
ATOM 1323 N N . ARG A 1 175 ? 53.295 -37.244 -7.498 1.00 55.41 175 ARG A N 1
ATOM 1324 C CA . ARG A 1 175 ? 54.055 -3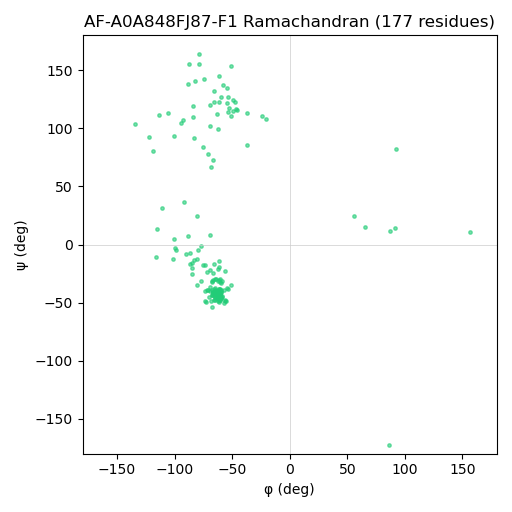7.726 -6.343 1.00 55.41 175 ARG A CA 1
ATOM 1325 C C . ARG A 1 175 ? 55.155 -38.650 -6.852 1.00 55.41 175 ARG A C 1
ATOM 1327 O O . ARG A 1 175 ? 54.888 -39.808 -7.160 1.00 55.41 175 ARG A O 1
ATOM 1334 N N . ALA A 1 176 ? 56.360 -38.117 -6.954 1.00 58.38 176 ALA A N 1
ATOM 1335 C CA . ALA A 1 176 ? 57.564 -38.913 -6.962 1.00 58.38 176 ALA A CA 1
ATOM 1336 C C . ALA A 1 176 ? 57.925 -39.230 -5.495 1.00 58.38 176 ALA A C 1
ATOM 1338 O O . ALA A 1 176 ? 57.762 -38.383 -4.616 1.00 58.38 176 ALA A O 1
ATOM 1339 N N . ASP A 1 177 ? 58.391 -40.459 -5.281 1.00 52.50 177 ASP A N 1
ATOM 1340 C CA . ASP A 1 177 ? 59.269 -40.871 -4.178 1.00 52.50 177 ASP A CA 1
ATOM 1341 C C . ASP A 1 177 ? 58.592 -41.400 -2.897 1.00 52.50 177 ASP A C 1
ATOM 1343 O O . ASP A 1 177 ? 58.471 -40.736 -1.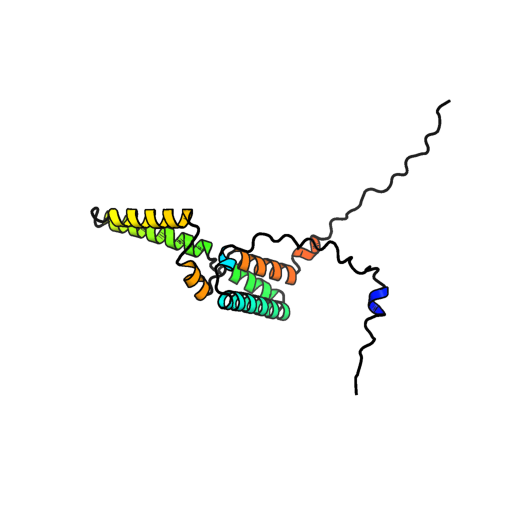869 1.00 52.50 177 ASP A O 1
ATOM 1347 N N . LEU A 1 178 ? 58.230 -42.686 -2.952 1.00 52.28 178 LEU A N 1
ATOM 1348 C CA . LEU A 1 178 ? 58.356 -43.603 -1.817 1.00 52.28 178 LEU A CA 1
ATOM 1349 C C . LEU A 1 178 ? 59.241 -44.774 -2.257 1.00 52.28 178 LEU A C 1
ATOM 1351 O O . LEU A 1 178 ? 58.726 -45.734 -2.824 1.00 52.28 178 LEU A O 1
ATOM 1355 N N . HIS A 1 179 ? 60.548 -44.664 -2.015 1.00 50.53 179 HIS A N 1
ATOM 1356 C CA . HIS A 1 179 ? 61.486 -45.769 -1.793 1.00 50.53 179 HIS A CA 1
ATOM 1357 C C . HIS A 1 179 ? 62.717 -45.255 -1.050 1.00 50.53 179 HIS A C 1
ATOM 1359 O O . HIS A 1 179 ? 63.232 -44.186 -1.444 1.00 50.53 179 HIS A O 1
#

Foldseek 3Di:
DDDDDPPPPVVVPVPPDDPDDPPDCPPPPPPPDDVLVVPEDPVLVVVLVVVLVVLLVVDLVVADVSLVVVLVVLVVADAPVNVVVVVLVVQLVVLVVVCVVPVVSVVRSVVSVVVVVVCVVVVDDPCSNVCSVVVHHHPVSSVVSNVSSCVSNVVCVPVVPPPPPPPDPPDDPDDDDDD

Solvent-accessible surface area (backbone atoms only — not comparable to full-atom values): 11143 Å² total; per-residue (Å²): 142,82,86,79,83,86,80,63,70,75,73,58,72,80,67,79,68,72,78,80,68,90,82,70,79,66,70,76,75,78,67,77,73,53,71,65,63,76,71,44,58,67,70,55,52,49,51,54,51,52,53,50,52,53,50,51,53,53,28,63,74,63,32,64,67,45,36,53,53,49,52,59,48,59,74,69,54,66,29,47,68,61,56,50,53,51,49,53,51,49,53,51,51,51,26,51,55,44,25,72,75,38,66,86,45,46,62,54,38,52,52,52,52,50,52,52,52,52,31,68,74,68,72,56,62,86,60,50,66,53,44,43,72,73,64,46,42,46,59,69,56,54,49,50,53,48,51,53,46,41,51,77,63,48,77,54,77,74,72,77,72,67,79,85,69,70,80,69,89,72,74,77,75,83,84,77,87,90,128

Sequence (179 aa):
MEFAPQTSAAYARGIGLEAPNEQGVHPAQTLPLDRTRRHTAREVLRRIDEDTVSSLARCAEAGPAAITARLGELDREWDTDRVLELEAASMGLLGVALAAWKPRLLALPGVVALALMVQATTGRYPLMPLFRRLGVRTAREIERERHALKALRGDFAGMDAHPSAAPGTQALPPRADLH

Radius of gyration: 28.01 Å; Cα contacts (8 Å, |Δi|>4): 77; chains: 1; bounding box: 80×59×79 Å

Secondary structure (DSSP, 8-state):
-------STTTGGGTT-PPPPSS----S------HHHHTS-HHHHHHHHHHHHHHHHHHHHH-HHHHHHHHHHHTTSPPHHHHHHHHHHHHHHHHHHHHHH-GGGGHHHHHHHHHHHHHHHHT--TTHHHHHHTTPPPHHHHHHHHHHHHHHHTTTTTTS----------PPPP-----

Organism: NCBI:txid2728836